Protein AF-A0AAN0IJG0-F1 (afdb_monomer_lite)

InterPro domains:
  IPR000594 THIF-type NAD/FAD binding fold [PF00899] (1-130)
  IPR001763 Rhodanese-like domain [PF00581] (171-223)
  IPR001763 Rhodanese-like domain [PS50206] (179-210)
  IPR035985 Ubiquitin-activating enzyme-like [SSF69572] (1-214)
  IPR036873 Rhodanese-like domain superfamily [G3DSA:3.40.250.10] (166-237)
  IPR045886 ThiF/MoeB/HesA family [PTHR10953] (3-213)

Foldseek 3Di:
DPLVDQAAEAPAQDDLVLVQVLLVCLLSLHKYWYKYFFAQKIKTAIDSPPQFATPCQQVVAADAPVPRDGCVRRPYDVVRSVVRVVLSVVLVVCRVVVDDDHRGQWMWMAGRVVRDIDIDRHDGYDLPRCRNHPDHVDNDDDPSCVRRVHDSCNVPDPPPDDDPVRDDDPVRVVVCVVVVAAAAEEEQDDVVVVVVDDDPRYDYDHPVNVVVDPPVVVVQPDQPDDPPDPHRYYYHYDDD

Structure (mmCIF, N/CA/C/O backbone):
data_AF-A0AAN0IJG0-F1
#
_entry.id   AF-A0AAN0IJG0-F1
#
loop_
_atom_site.group_PDB
_atom_site.id
_atom_site.type_symbol
_atom_site.label_atom_id
_atom_site.label_alt_id
_atom_site.label_comp_id
_atom_site.label_asym_id
_atom_site.label_entity_id
_atom_site.label_seq_id
_atom_site.pdbx_PDB_ins_code
_atom_site.Cartn_x
_atom_site.Cartn_y
_atom_site.Cartn_z
_atom_site.occupancy
_atom_site.B_iso_or_equiv
_atom_site.auth_seq_id
_atom_site.auth_comp_id
_atom_site.auth_asym_id
_atom_site.auth_atom_id
_atom_site.pdbx_PDB_model_num
ATOM 1 N N . ILE A 1 1 ? -13.944 5.036 -8.243 1.00 89.31 1 ILE A N 1
ATOM 2 C CA . ILE A 1 1 ? -13.186 3.774 -8.104 1.00 89.31 1 ILE A CA 1
ATOM 3 C C . ILE A 1 1 ? -13.362 3.217 -6.694 1.00 89.31 1 ILE A C 1
ATOM 5 O O . ILE A 1 1 ? -14.143 2.301 -6.539 1.00 89.31 1 ILE A O 1
ATOM 9 N N . ILE A 1 2 ? -12.757 3.809 -5.655 1.00 94.06 2 ILE A N 1
ATOM 10 C CA . ILE A 1 2 ? -12.762 3.255 -4.279 1.00 94.06 2 ILE A CA 1
ATOM 11 C C . ILE A 1 2 ? -14.166 2.965 -3.714 1.00 94.06 2 ILE A C 1
ATOM 13 O O . ILE A 1 2 ? -14.353 1.971 -3.023 1.00 94.06 2 ILE A O 1
ATOM 17 N N . LYS A 1 3 ? -15.161 3.807 -4.026 1.00 94.75 3 LYS A N 1
ATOM 18 C CA . LYS A 1 3 ? -16.540 3.689 -3.512 1.00 94.75 3 LYS A CA 1
ATOM 19 C C . LYS A 1 3 ? -17.192 2.315 -3.751 1.00 94.75 3 LYS A C 1
ATOM 21 O O . LYS A 1 3 ? -18.035 1.915 -2.954 1.00 94.75 3 LYS A O 1
ATOM 26 N N . ASP A 1 4 ? -16.790 1.625 -4.818 1.00 96.31 4 ASP A N 1
ATOM 27 C CA . ASP A 1 4 ? -17.406 0.384 -5.294 1.00 96.31 4 ASP A CA 1
ATOM 28 C C . ASP A 1 4 ? -16.788 -0.873 -4.644 1.00 96.31 4 ASP A C 1
ATOM 30 O O . ASP A 1 4 ? -17.196 -1.987 -4.953 1.00 96.31 4 ASP A O 1
ATOM 34 N N . TYR A 1 5 ? -15.816 -0.702 -3.737 1.00 97.44 5 TYR A N 1
ATOM 35 C CA . TYR A 1 5 ? -15.114 -1.788 -3.047 1.00 97.44 5 TYR A CA 1
ATOM 36 C C . TYR A 1 5 ? -15.351 -1.746 -1.532 1.00 97.44 5 TYR A C 1
ATOM 38 O O . TYR A 1 5 ? -15.560 -0.678 -0.948 1.00 97.44 5 TYR A O 1
ATOM 46 N N . ASP A 1 6 ? -15.295 -2.907 -0.881 1.00 96.56 6 ASP A N 1
ATOM 47 C CA . ASP A 1 6 ? -15.538 -3.041 0.563 1.00 96.56 6 ASP A CA 1
ATOM 48 C C . ASP A 1 6 ? -14.281 -2.843 1.408 1.00 96.56 6 ASP A C 1
ATOM 50 O O . ASP A 1 6 ? -14.332 -2.173 2.437 1.00 96.56 6 ASP A O 1
ATOM 54 N N . VAL A 1 7 ? -13.147 -3.383 0.955 1.00 97.56 7 VAL A N 1
ATOM 55 C CA . VAL A 1 7 ? -11.845 -3.282 1.624 1.00 97.56 7 VAL A CA 1
ATOM 56 C C . VAL A 1 7 ? -10.810 -2.805 0.620 1.00 97.56 7 VAL A C 1
ATOM 58 O O . VAL A 1 7 ? -10.754 -3.304 -0.504 1.00 97.56 7 VAL A O 1
ATOM 61 N N . ILE A 1 8 ? -9.988 -1.839 1.024 1.00 98.31 8 ILE A N 1
ATOM 62 C CA . ILE A 1 8 ? -8.955 -1.249 0.172 1.00 98.31 8 ILE A CA 1
ATOM 63 C C . ILE A 1 8 ? -7.589 -1.737 0.636 1.00 98.31 8 ILE A C 1
ATOM 65 O O . ILE A 1 8 ? -7.298 -1.717 1.831 1.00 98.31 8 ILE A O 1
ATOM 69 N N . LEU A 1 9 ? -6.750 -2.173 -0.302 1.00 98.06 9 LEU A N 1
ATOM 70 C CA . LEU A 1 9 ? -5.370 -2.570 -0.032 1.00 98.06 9 LEU A CA 1
ATOM 71 C C . LEU A 1 9 ? -4.434 -1.505 -0.605 1.00 98.06 9 LEU A C 1
ATOM 73 O O . LEU A 1 9 ? -4.434 -1.258 -1.809 1.00 98.06 9 LEU A O 1
ATOM 77 N N . ASP A 1 10 ? -3.629 -0.888 0.257 1.00 97.38 10 ASP A N 1
ATOM 78 C CA . ASP A 1 10 ? -2.511 -0.044 -0.164 1.00 97.38 10 ASP A CA 1
ATOM 79 C C . ASP A 1 10 ? -1.264 -0.915 -0.323 1.00 97.38 10 ASP A C 1
ATOM 81 O O . ASP A 1 10 ? -0.642 -1.316 0.662 1.00 97.38 10 ASP A O 1
ATOM 85 N N . ALA A 1 11 ? -0.934 -1.216 -1.575 1.00 94.31 11 ALA A N 1
ATOM 86 C CA . ALA A 1 11 ? 0.314 -1.855 -1.988 1.00 94.31 11 ALA A CA 1
ATOM 87 C C . ALA A 1 11 ? 1.198 -0.881 -2.792 1.00 94.31 11 ALA A C 1
ATOM 89 O O . ALA A 1 11 ? 1.999 -1.304 -3.624 1.00 94.31 11 ALA A O 1
ATOM 90 N N . SER A 1 12 ? 1.011 0.429 -2.593 1.00 91.44 12 SER A N 1
ATOM 91 C CA . SER A 1 12 ? 1.798 1.458 -3.268 1.00 91.44 12 SER A CA 1
ATOM 92 C C . SER A 1 12 ? 3.150 1.669 -2.585 1.00 91.44 12 SER A C 1
ATOM 94 O O . SER A 1 12 ? 3.320 1.455 -1.381 1.00 91.44 12 SER A O 1
ATOM 96 N N . ASP A 1 13 ? 4.127 2.128 -3.358 1.00 84.56 13 ASP A N 1
ATOM 97 C CA . ASP A 1 13 ? 5.496 2.376 -2.909 1.00 84.56 13 ASP A CA 1
ATOM 98 C C . ASP A 1 13 ? 5.808 3.870 -2.704 1.00 84.56 13 ASP A C 1
ATOM 100 O O . ASP A 1 13 ? 6.953 4.232 -2.427 1.00 84.56 13 ASP A O 1
ATOM 104 N N . ASN A 1 14 ? 4.801 4.743 -2.820 1.00 84.38 14 ASN A N 1
ATOM 105 C CA . ASN A 1 14 ? 4.967 6.190 -2.735 1.00 84.38 14 ASN A CA 1
ATOM 106 C C . ASN A 1 14 ? 4.024 6.834 -1.709 1.00 84.38 14 ASN A C 1
ATOM 108 O O . ASN A 1 14 ? 2.893 6.408 -1.469 1.00 84.38 14 ASN A O 1
ATOM 112 N N . VAL A 1 15 ? 4.519 7.905 -1.093 1.00 87.88 15 VAL A N 1
ATOM 113 C CA . VAL A 1 15 ? 3.861 8.569 0.038 1.00 87.88 15 VAL A CA 1
ATOM 114 C C . VAL A 1 15 ? 2.590 9.302 -0.394 1.00 87.88 15 VAL A C 1
ATOM 116 O O . VAL A 1 15 ? 1.589 9.231 0.318 1.00 87.88 15 VAL A O 1
ATOM 119 N N . ALA A 1 16 ? 2.597 9.957 -1.559 1.00 90.94 16 ALA A N 1
ATOM 120 C CA . ALA A 1 16 ? 1.441 10.693 -2.072 1.00 90.94 16 ALA A CA 1
ATOM 121 C C . ALA A 1 16 ? 0.215 9.780 -2.245 1.00 90.94 16 ALA A C 1
ATOM 123 O O . ALA A 1 16 ? -0.868 10.094 -1.745 1.00 90.94 16 ALA A O 1
ATOM 124 N N . THR A 1 17 ? 0.401 8.604 -2.855 1.00 92.44 17 THR A N 1
ATOM 125 C CA . THR A 1 17 ? -0.665 7.603 -3.021 1.00 92.44 17 THR A CA 1
ATOM 126 C C . THR A 1 17 ? -1.170 7.102 -1.672 1.00 92.44 17 THR A C 1
ATOM 128 O O . THR A 1 17 ? -2.378 6.976 -1.484 1.00 92.44 17 THR A O 1
ATOM 131 N N . ARG A 1 18 ? -0.283 6.895 -0.691 1.00 94.44 18 ARG A N 1
ATOM 132 C CA . ARG A 1 18 ? -0.692 6.478 0.656 1.00 94.44 18 ARG A CA 1
ATOM 133 C C . ARG A 1 18 ? -1.580 7.510 1.356 1.00 94.44 18 ARG A C 1
ATOM 135 O O . ARG A 1 18 ? -2.588 7.129 1.951 1.00 94.44 18 ARG A O 1
ATOM 142 N N . TYR A 1 19 ? -1.253 8.802 1.269 1.00 95.12 19 TYR A N 1
ATOM 143 C CA . TYR A 1 19 ? -2.114 9.863 1.812 1.00 95.12 19 TYR A CA 1
ATOM 144 C C . TYR A 1 19 ? -3.450 9.955 1.066 1.00 95.12 19 TYR A C 1
ATOM 146 O O . TYR A 1 19 ? -4.494 10.039 1.712 1.00 95.12 19 TYR A O 1
ATOM 154 N N . LEU A 1 20 ? -3.436 9.861 -0.267 1.00 95.62 20 LEU A N 1
ATOM 155 C CA . LEU A 1 20 ? -4.647 9.833 -1.091 1.00 95.62 20 LEU A CA 1
ATOM 156 C C . LEU A 1 20 ? -5.570 8.665 -0.715 1.00 95.62 20 LEU A C 1
ATOM 158 O O . LEU A 1 20 ? -6.774 8.859 -0.526 1.00 95.62 20 LEU A O 1
ATOM 162 N N . LEU A 1 21 ? -5.017 7.455 -0.595 1.00 97.06 21 LEU A N 1
ATOM 163 C CA . LEU A 1 21 ? -5.764 6.255 -0.220 1.00 97.06 21 LEU A CA 1
ATOM 164 C C . LEU A 1 21 ? -6.315 6.370 1.197 1.00 97.06 21 LEU A C 1
ATOM 166 O O . LEU A 1 21 ? -7.494 6.084 1.400 1.00 97.06 21 LEU A O 1
ATOM 170 N N . ASN A 1 22 ? -5.504 6.831 2.154 1.00 97.44 22 ASN A N 1
ATOM 171 C CA . ASN A 1 22 ? -5.963 7.087 3.515 1.00 97.44 22 ASN A CA 1
ATOM 172 C C . ASN A 1 22 ? -7.170 8.021 3.525 1.00 97.44 22 ASN A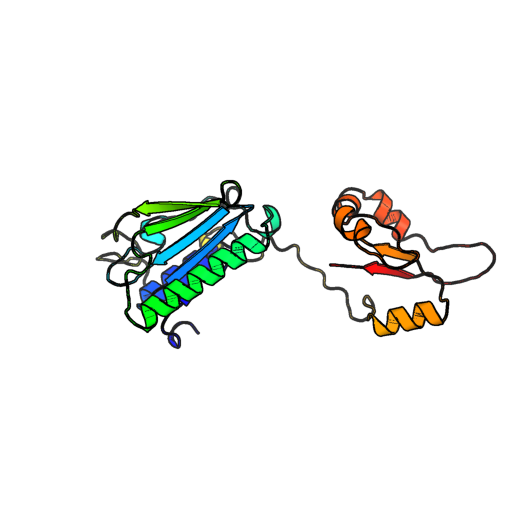 C 1
ATOM 174 O O . ASN A 1 22 ? -8.204 7.693 4.105 1.00 97.44 22 ASN A O 1
ATOM 178 N N . ASP A 1 23 ? -7.038 9.174 2.879 1.00 97.31 23 ASP A N 1
ATOM 179 C CA . ASP A 1 23 ? -8.052 10.210 2.955 1.00 97.31 23 ASP A CA 1
ATOM 180 C C . ASP A 1 23 ? -9.340 9.779 2.259 1.00 97.31 23 ASP A C 1
ATOM 182 O O . ASP A 1 23 ? -10.429 9.909 2.818 1.00 97.31 23 ASP A O 1
ATOM 186 N N . SER A 1 24 ? -9.211 9.141 1.096 1.00 97.50 24 SER A N 1
ATOM 187 C CA . SER A 1 24 ? -10.339 8.536 0.390 1.00 97.50 24 SER A CA 1
ATOM 188 C C . SER A 1 24 ? -11.059 7.497 1.250 1.00 97.50 24 SER A C 1
ATOM 190 O O . SER A 1 24 ? -12.289 7.479 1.298 1.00 97.50 24 SER A O 1
ATOM 192 N N . CYS A 1 25 ? -10.311 6.638 1.948 1.00 97.94 25 CYS A N 1
ATOM 193 C CA . CYS A 1 25 ? -10.878 5.603 2.808 1.00 97.94 25 CYS A CA 1
ATOM 194 C C . CYS A 1 25 ? -11.597 6.196 4.020 1.00 97.94 25 CYS A C 1
ATOM 196 O O . CYS A 1 25 ? -12.689 5.737 4.349 1.00 97.94 25 CYS A O 1
ATOM 198 N N . VAL A 1 26 ? -11.049 7.239 4.650 1.00 97.62 26 VAL A N 1
ATOM 199 C CA . VAL A 1 26 ? -11.719 7.935 5.760 1.00 97.62 26 VAL A CA 1
ATOM 200 C C . VAL A 1 26 ? -13.027 8.572 5.289 1.00 97.62 26 VAL A C 1
ATOM 202 O O . VAL A 1 26 ? -14.075 8.303 5.877 1.00 97.62 26 VAL A O 1
ATOM 205 N N . LEU A 1 27 ? -12.996 9.341 4.196 1.00 97.12 27 LEU A N 1
ATOM 206 C CA . LEU A 1 27 ? -14.177 10.028 3.657 1.00 97.12 27 LEU A CA 1
ATOM 207 C C . LEU A 1 27 ? -15.280 9.046 3.229 1.00 97.12 27 LEU A C 1
ATOM 209 O O . LEU A 1 27 ? -16.464 9.299 3.451 1.00 97.12 27 LEU A O 1
ATOM 213 N N . LEU A 1 28 ? -14.901 7.899 2.659 1.00 97.12 28 LEU A N 1
ATOM 214 C CA . LEU A 1 28 ? -15.828 6.851 2.219 1.00 97.12 28 LEU A CA 1
ATOM 215 C C . LEU A 1 28 ? -16.145 5.811 3.305 1.00 97.12 28 LEU A C 1
ATOM 217 O O . LEU A 1 28 ? -16.908 4.880 3.043 1.00 97.12 28 LEU A O 1
ATOM 221 N N . LYS A 1 29 ? -15.577 5.957 4.509 1.00 96.62 29 LYS A N 1
ATOM 222 C CA . LYS A 1 29 ? -15.718 5.023 5.640 1.00 96.62 29 LYS A CA 1
ATOM 223 C C . LYS A 1 29 ? -15.355 3.577 5.274 1.00 96.62 29 LYS A C 1
ATOM 225 O O . LYS A 1 29 ? -16.055 2.638 5.645 1.00 96.62 29 LYS A O 1
ATOM 230 N N . LYS A 1 30 ? -14.261 3.405 4.530 1.00 97.62 30 LYS A N 1
ATOM 231 C CA . LYS A 1 30 ? -13.737 2.104 4.098 1.00 97.62 30 LYS A CA 1
ATOM 232 C C . LYS A 1 30 ? -12.509 1.702 4.926 1.00 97.62 30 LYS A C 1
ATOM 234 O O . LYS A 1 30 ? -11.659 2.559 5.178 1.00 97.62 30 LYS A O 1
ATOM 239 N N . PRO A 1 31 ? -12.381 0.431 5.338 1.00 97.69 31 PRO A N 1
ATOM 240 C CA . PRO A 1 31 ? -11.152 -0.076 5.932 1.00 97.69 31 PRO A CA 1
ATOM 241 C C . PRO A 1 31 ? -10.010 -0.061 4.912 1.00 97.69 31 PRO A C 1
ATOM 243 O O . PRO A 1 31 ? -10.205 -0.370 3.732 1.00 97.69 31 PRO A O 1
ATOM 246 N N . LEU A 1 32 ? -8.811 0.264 5.392 1.00 98.31 32 LEU A N 1
ATOM 247 C CA . LEU A 1 32 ? -7.597 0.325 4.584 1.00 98.31 32 LEU A CA 1
ATOM 248 C C . LEU A 1 32 ? -6.533 -0.608 5.163 1.00 98.31 32 LEU A C 1
ATOM 250 O O . LEU A 1 32 ? -6.037 -0.383 6.264 1.00 98.31 32 LEU A O 1
ATOM 254 N N . VAL A 1 33 ? -6.143 -1.627 4.406 1.00 98.31 33 VAL A N 1
ATOM 255 C CA . VAL A 1 33 ? -5.035 -2.528 4.739 1.00 98.31 33 VAL A CA 1
ATOM 256 C C . VAL A 1 33 ? -3.776 -2.017 4.043 1.00 98.31 33 VAL A C 1
ATOM 258 O O . VAL A 1 33 ? -3.621 -2.184 2.834 1.00 98.31 33 VAL A O 1
ATOM 261 N N . SER A 1 34 ? -2.872 -1.383 4.787 1.00 97.88 34 SER A N 1
ATOM 262 C CA . SER A 1 34 ? -1.661 -0.778 4.223 1.00 97.88 34 SER A CA 1
ATOM 263 C C . SER A 1 34 ? -0.437 -1.635 4.508 1.00 97.88 34 SER A C 1
ATOM 265 O O . SER A 1 34 ? -0.149 -1.972 5.660 1.00 97.88 34 SER A O 1
ATOM 267 N N . GLY A 1 35 ? 0.256 -2.000 3.432 1.00 96.81 35 GLY A N 1
ATOM 268 C CA . GLY A 1 35 ? 1.513 -2.727 3.447 1.00 96.81 35 GLY A CA 1
ATOM 269 C C . GLY A 1 35 ? 2.636 -1.865 2.885 1.00 96.81 35 GLY A C 1
ATOM 270 O O . GLY A 1 35 ? 2.428 -1.013 2.023 1.00 96.81 35 GLY A O 1
ATOM 271 N N . SER A 1 36 ? 3.852 -2.080 3.372 1.00 94.06 36 SER A N 1
ATOM 272 C CA . SER A 1 36 ? 5.047 -1.494 2.770 1.00 94.06 36 SER A CA 1
ATOM 273 C C . SER A 1 36 ? 6.241 -2.423 2.910 1.00 94.06 36 SER A C 1
ATOM 275 O O . SER A 1 36 ? 6.276 -3.264 3.807 1.00 94.06 36 SER A O 1
ATOM 277 N N . ALA A 1 37 ? 7.210 -2.287 2.013 1.00 93.12 37 ALA A N 1
ATOM 278 C CA . ALA A 1 37 ? 8.446 -3.051 2.043 1.00 93.12 37 ALA A CA 1
ATOM 279 C C . ALA A 1 37 ? 9.607 -2.167 1.588 1.00 93.12 37 ALA A C 1
ATOM 281 O O . ALA A 1 37 ? 9.440 -1.324 0.710 1.00 93.12 37 ALA A O 1
ATOM 282 N N . LEU A 1 38 ? 10.777 -2.354 2.190 1.00 89.38 38 LEU A N 1
ATOM 283 C CA . LEU A 1 38 ? 12.012 -1.682 1.804 1.00 89.38 38 LEU A CA 1
ATOM 284 C C . LEU A 1 38 ? 13.192 -2.575 2.189 1.00 89.38 38 LEU A C 1
ATOM 286 O O . LEU A 1 38 ? 13.310 -2.991 3.340 1.00 89.38 38 LEU A O 1
ATOM 290 N N . ARG A 1 39 ? 14.094 -2.858 1.244 1.00 89.56 39 ARG A N 1
ATOM 291 C CA . ARG A 1 39 ? 15.238 -3.764 1.441 1.00 89.56 39 ARG A CA 1
ATOM 292 C C . ARG A 1 39 ? 14.794 -5.155 1.917 1.00 89.56 39 ARG A C 1
ATOM 294 O O . ARG A 1 39 ? 14.232 -5.911 1.127 1.00 89.56 39 ARG A O 1
ATOM 301 N N . PHE A 1 40 ? 15.059 -5.476 3.181 1.00 93.56 40 PHE A N 1
ATOM 302 C CA . PHE A 1 40 ? 14.704 -6.731 3.848 1.00 93.56 40 PHE A CA 1
ATOM 303 C C . PHE A 1 40 ? 13.568 -6.548 4.862 1.00 93.56 40 PHE 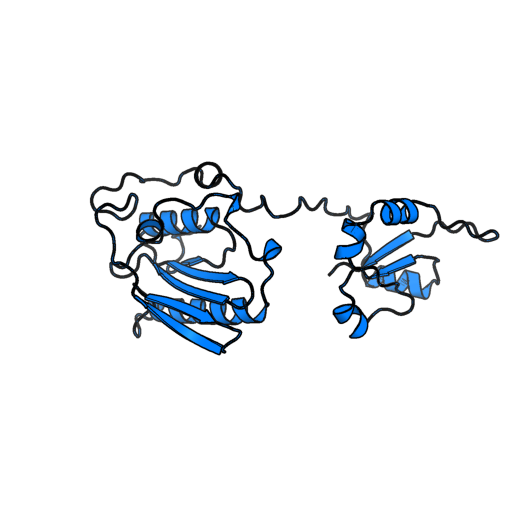A C 1
ATOM 305 O O . PHE A 1 40 ? 13.181 -7.501 5.529 1.00 93.56 40 PHE A O 1
ATOM 312 N N . GLU A 1 41 ? 13.039 -5.334 4.997 1.00 94.50 41 GLU A N 1
ATOM 313 C CA . GLU A 1 41 ? 12.032 -4.991 5.992 1.00 94.50 41 GLU A CA 1
ATOM 314 C C . GLU A 1 41 ? 10.655 -4.868 5.348 1.00 94.50 41 GLU A C 1
ATOM 316 O O . GLU A 1 41 ? 10.507 -4.380 4.225 1.00 94.50 41 GLU A O 1
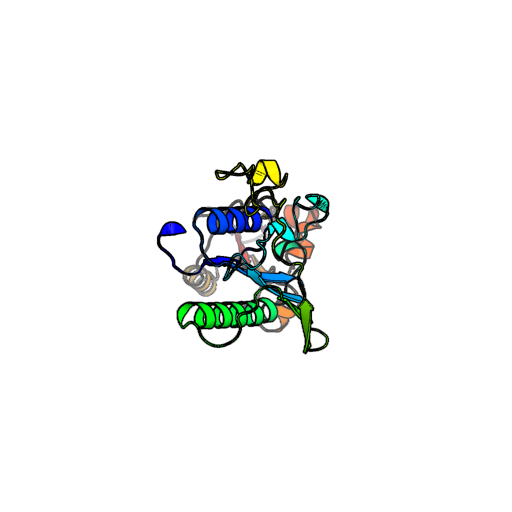ATOM 321 N N . GLY A 1 42 ? 9.633 -5.286 6.085 1.00 95.81 42 GLY A N 1
ATOM 322 C CA . GLY A 1 42 ? 8.240 -5.149 5.694 1.00 95.81 42 GLY A CA 1
ATOM 323 C C . GLY A 1 42 ? 7.387 -4.626 6.841 1.00 95.81 42 GLY A C 1
ATOM 324 O O . GLY A 1 42 ? 7.708 -4.823 8.013 1.00 95.81 42 GLY A O 1
ATOM 325 N N . GLN A 1 43 ? 6.292 -3.950 6.512 1.00 96.56 43 GLN A N 1
ATOM 326 C CA . GLN A 1 43 ? 5.357 -3.407 7.489 1.00 96.56 43 GLN A CA 1
ATOM 327 C C . GLN A 1 43 ? 3.917 -3.640 7.048 1.00 96.56 43 GLN A C 1
ATOM 329 O O . GLN A 1 43 ? 3.620 -3.584 5.855 1.00 96.56 43 GLN A O 1
ATOM 334 N N . LEU A 1 44 ? 3.024 -3.863 8.011 1.00 97.94 44 LEU A N 1
ATOM 335 C CA . LEU A 1 44 ? 1.598 -4.062 7.766 1.00 97.94 44 LEU A CA 1
ATOM 336 C C . LEU A 1 44 ? 0.754 -3.500 8.908 1.00 97.94 44 LEU A C 1
ATOM 338 O O . LEU A 1 44 ? 1.067 -3.696 10.085 1.00 97.94 44 LEU A O 1
ATOM 342 N N . THR A 1 45 ? -0.358 -2.856 8.564 1.00 97.38 45 THR A N 1
ATOM 343 C CA . THR A 1 45 ? -1.373 -2.428 9.529 1.00 97.38 45 THR A CA 1
ATOM 344 C C . THR A 1 45 ? -2.735 -2.217 8.863 1.00 97.38 45 THR A C 1
ATOM 346 O O . THR A 1 45 ? -2.830 -2.048 7.644 1.00 97.38 45 THR A O 1
ATOM 349 N N . VAL A 1 46 ? -3.799 -2.232 9.669 1.00 97.88 46 VAL A N 1
ATOM 350 C CA . VAL A 1 46 ? -5.170 -1.931 9.244 1.00 97.88 46 VAL A CA 1
ATOM 351 C C . VAL A 1 46 ? -5.594 -0.585 9.827 1.00 97.88 46 VAL A C 1
ATOM 353 O O . VAL A 1 46 ? -5.662 -0.403 11.044 1.00 97.88 46 VAL A O 1
ATOM 356 N N . TYR A 1 47 ? -5.923 0.348 8.942 1.00 97.81 47 TYR A N 1
ATOM 357 C CA . TYR A 1 47 ? -6.408 1.685 9.257 1.00 97.81 47 TYR A CA 1
ATOM 358 C C . TYR A 1 47 ? -7.916 1.813 9.050 1.00 97.81 47 TYR A C 1
ATOM 360 O O . TYR A 1 47 ? -8.523 1.081 8.265 1.00 97.81 47 TYR A O 1
ATOM 368 N N . ASN A 1 48 ? -8.503 2.810 9.719 1.00 96.62 48 ASN A N 1
ATOM 369 C CA . ASN A 1 48 ? -9.894 3.235 9.527 1.00 96.62 48 ASN A CA 1
ATOM 370 C C . ASN A 1 48 ? -10.918 2.086 9.638 1.00 96.62 48 ASN A C 1
ATOM 372 O O . ASN A 1 48 ? -11.866 1.988 8.861 1.00 96.62 48 ASN A O 1
ATOM 376 N N . TYR A 1 49 ? -10.718 1.191 10.606 1.00 96.00 49 TYR A N 1
ATOM 377 C CA . TYR A 1 49 ? -11.605 0.057 10.846 1.00 96.00 49 TYR A CA 1
ATOM 378 C C . TYR A 1 49 ? -11.965 -0.040 12.329 1.00 96.00 49 TYR A C 1
ATOM 380 O O . TYR A 1 49 ? -11.092 0.102 13.184 1.00 96.00 49 TYR A O 1
ATOM 388 N N . LYS A 1 50 ? -13.258 -0.234 12.635 1.00 92.69 50 LYS A N 1
ATOM 389 C CA . LYS A 1 50 ? -13.815 -0.368 14.001 1.00 92.69 50 LYS A CA 1
ATOM 390 C C . LYS A 1 50 ? -13.282 0.666 15.019 1.00 92.69 50 LYS A C 1
ATOM 392 O O . LYS A 1 50 ? -12.961 0.325 16.150 1.00 92.69 50 LYS A O 1
ATOM 397 N N . GLY A 1 51 ? -13.181 1.937 14.618 1.00 90.06 51 GLY A N 1
ATOM 398 C CA . GLY A 1 51 ? -12.704 3.027 15.488 1.00 90.06 51 GLY A CA 1
ATOM 399 C C . GLY A 1 51 ? -11.178 3.139 15.621 1.00 90.06 51 GLY A C 1
ATOM 400 O O . GLY A 1 51 ? -10.692 3.966 16.390 1.00 90.06 51 GLY A O 1
ATOM 401 N N . GLY A 1 52 ? -10.416 2.339 14.869 1.00 94.25 52 GLY A N 1
ATOM 402 C CA . GLY A 1 52 ? -8.961 2.438 14.791 1.00 94.25 52 GLY A CA 1
ATOM 403 C C . GLY A 1 52 ? -8.461 3.745 14.153 1.00 94.25 52 GLY A C 1
ATOM 404 O O . GLY A 1 52 ? -9.225 4.461 13.496 1.00 94.25 52 GLY A O 1
ATOM 405 N N . PRO A 1 53 ? -7.166 4.066 14.322 1.00 97.06 53 PRO A N 1
ATOM 406 C CA . PRO A 1 53 ? -6.565 5.268 13.753 1.00 97.06 53 PRO A CA 1
ATOM 407 C C . PRO A 1 53 ? -6.590 5.246 12.217 1.00 97.06 53 PRO A C 1
ATOM 409 O O . PRO A 1 53 ? -6.576 4.186 11.586 1.00 97.06 53 PRO A O 1
ATOM 412 N N . CYS A 1 54 ? -6.574 6.430 11.607 1.00 97.25 54 CYS A N 1
ATOM 413 C CA . CYS A 1 54 ? -6.191 6.575 10.203 1.00 97.25 54 CYS A CA 1
ATOM 414 C C . CYS A 1 54 ? -4.671 6.799 10.095 1.00 97.25 54 CYS A C 1
ATOM 416 O O . CYS A 1 54 ? -4.001 7.055 11.101 1.00 97.25 54 CYS A O 1
ATOM 418 N N . TYR A 1 55 ? -4.118 6.763 8.884 1.00 96.06 55 TYR A N 1
ATOM 419 C CA . TYR A 1 55 ? -2.696 7.022 8.642 1.00 96.06 55 TYR A CA 1
ATOM 420 C C . TYR A 1 55 ? -2.260 8.393 9.188 1.00 96.06 55 TYR A C 1
ATOM 422 O O . TYR A 1 55 ? -1.243 8.492 9.876 1.00 96.06 55 TYR A O 1
ATOM 430 N N . ARG A 1 56 ? -3.081 9.439 8.993 1.00 95.94 56 ARG A N 1
ATOM 431 C CA . ARG A 1 56 ? -2.814 10.800 9.502 1.00 95.94 56 ARG A CA 1
ATOM 432 C C . ARG A 1 56 ? -2.819 10.919 11.025 1.00 95.94 56 ARG A C 1
ATOM 434 O O . ARG A 1 56 ? -2.225 11.855 11.550 1.00 95.94 56 ARG A O 1
ATOM 441 N N . CYS A 1 57 ? -3.448 9.996 11.760 1.00 95.75 57 CYS A N 1
ATOM 442 C CA . CYS A 1 57 ? -3.336 9.987 13.224 1.00 95.75 57 CYS A CA 1
ATOM 443 C C . CYS A 1 57 ? -1.897 9.714 13.684 1.00 95.75 57 CYS A C 1
ATOM 445 O O . CYS A 1 57 ? -1.503 10.152 14.763 1.00 95.75 57 CYS A O 1
ATOM 447 N N . LEU A 1 58 ? -1.125 8.981 12.878 1.00 93.25 58 LEU A N 1
ATOM 448 C CA . LEU A 1 58 ? 0.259 8.608 13.167 1.00 93.25 58 LEU A CA 1
ATOM 449 C C . LEU A 1 58 ? 1.246 9.527 12.454 1.00 93.25 58 LEU A C 1
ATOM 451 O O . LEU A 1 58 ? 2.246 9.928 13.044 1.00 93.25 58 LEU A O 1
ATOM 455 N N . PHE A 1 59 ? 0.929 9.888 11.211 1.00 92.31 59 PHE A N 1
ATOM 456 C CA . PHE A 1 59 ? 1.746 10.732 10.349 1.00 92.31 59 PHE A CA 1
ATOM 457 C C . PHE A 1 59 ? 0.899 11.911 9.844 1.00 92.31 59 PHE A C 1
ATOM 459 O O . PHE A 1 59 ? 0.357 11.852 8.742 1.00 92.31 59 PHE A O 1
ATOM 466 N N . PRO A 1 60 ? 0.709 12.973 10.652 1.00 91.38 60 PRO A N 1
ATOM 467 C CA . PRO A 1 60 ? -0.155 14.094 10.271 1.00 91.38 60 PRO A CA 1
ATOM 468 C C . PRO A 1 60 ? 0.364 14.857 9.048 1.00 91.38 60 PRO A C 1
ATOM 470 O O . PRO A 1 60 ? -0.422 15.281 8.196 1.00 91.38 60 PRO A O 1
ATOM 473 N N . CYS A 1 61 ? 1.690 14.995 8.967 1.00 87.06 61 CYS A N 1
ATOM 474 C CA . CYS A 1 61 ? 2.396 15.686 7.899 1.00 87.06 61 CYS A CA 1
ATOM 475 C C . CYS A 1 61 ? 3.350 14.722 7.181 1.00 87.06 61 CYS A C 1
ATOM 477 O O . CYS A 1 61 ? 3.988 13.890 7.840 1.00 87.06 61 CYS A O 1
ATOM 479 N N . PRO A 1 62 ? 3.479 14.828 5.848 1.00 84.88 62 PRO A N 1
ATOM 480 C CA . PRO A 1 62 ? 4.417 14.024 5.090 1.00 84.88 62 PRO A CA 1
ATOM 481 C C . PRO A 1 62 ? 5.854 14.357 5.514 1.00 84.88 62 PRO A C 1
ATOM 483 O O . PRO A 1 62 ? 6.150 15.508 5.849 1.00 84.88 62 PRO A O 1
ATOM 486 N N . PRO A 1 63 ? 6.757 13.365 5.513 1.00 78.75 63 PRO A N 1
ATOM 487 C CA . PRO A 1 63 ? 8.180 13.630 5.672 1.00 78.75 63 PRO A CA 1
ATOM 488 C C . PRO A 1 63 ? 8.701 14.489 4.504 1.00 78.75 63 PRO A C 1
ATOM 490 O O . PRO A 1 63 ? 8.119 14.459 3.417 1.00 78.75 63 PRO A O 1
ATOM 493 N N . PRO A 1 64 ? 9.814 15.222 4.687 1.00 78.31 64 PRO A N 1
ATOM 494 C CA . PRO A 1 64 ? 10.443 15.961 3.599 1.00 78.31 64 PRO A CA 1
ATOM 495 C C . PRO A 1 64 ? 10.763 15.045 2.398 1.00 78.31 64 PRO A C 1
ATOM 497 O O . PRO A 1 64 ? 11.269 13.941 2.621 1.00 78.31 64 PRO A O 1
ATOM 500 N N . PRO A 1 65 ? 10.554 15.486 1.139 1.00 72.31 65 PRO A N 1
ATOM 501 C CA . PRO A 1 65 ? 10.700 14.632 -0.049 1.00 72.31 65 PRO A CA 1
ATOM 502 C C . PRO A 1 65 ? 12.061 13.933 -0.164 1.00 72.31 65 PRO A C 1
ATOM 504 O O . PRO A 1 65 ? 12.144 12.772 -0.553 1.00 72.31 65 PRO A O 1
ATOM 507 N N . HIS A 1 66 ? 13.132 14.624 0.237 1.00 68.81 66 HIS A N 1
ATOM 508 C CA . HIS A 1 66 ? 14.507 14.122 0.192 1.00 68.81 66 HIS A CA 1
ATOM 509 C C . HIS A 1 66 ? 14.809 13.021 1.225 1.00 68.81 66 HIS A C 1
ATOM 511 O O . HIS A 1 66 ? 15.834 12.354 1.117 1.00 68.81 66 HIS A O 1
ATOM 517 N N . CYS A 1 67 ? 13.952 12.833 2.232 1.00 65.88 67 CYS A N 1
ATOM 518 C CA . CYS A 1 67 ? 14.095 11.781 3.243 1.00 65.88 67 CYS A CA 1
ATOM 519 C C . CYS A 1 67 ? 13.307 10.510 2.901 1.00 65.88 67 CYS A C 1
ATOM 521 O O . CYS A 1 67 ? 13.437 9.508 3.602 1.00 65.88 67 CYS A O 1
ATOM 523 N N . VAL A 1 68 ? 12.458 10.548 1.873 1.00 67.06 68 VAL A N 1
ATOM 524 C CA . VAL A 1 68 ? 11.668 9.393 1.446 1.00 67.06 68 VAL A CA 1
ATOM 525 C C . VAL A 1 68 ? 12.511 8.580 0.479 1.00 67.06 68 VAL A C 1
ATOM 527 O O . VAL A 1 68 ? 13.030 9.143 -0.476 1.00 67.06 68 VAL A O 1
ATOM 530 N N . THR A 1 69 ? 12.601 7.267 0.668 1.00 60.19 69 THR A N 1
ATOM 531 C CA . THR A 1 69 ? 13.209 6.325 -0.288 1.00 60.19 69 THR A CA 1
ATOM 532 C C . THR A 1 69 ? 12.117 5.372 -0.761 1.00 60.19 69 THR A C 1
ATOM 534 O O . THR A 1 69 ? 11.367 4.869 0.072 1.00 60.19 69 THR A O 1
ATOM 537 N N . ASN A 1 70 ? 11.992 5.135 -2.069 1.00 63.28 70 ASN A N 1
ATOM 538 C CA . ASN A 1 70 ? 11.044 4.143 -2.593 1.00 63.28 70 ASN A CA 1
ATOM 539 C C . ASN A 1 70 ? 11.761 2.820 -2.915 1.00 63.28 70 ASN A C 1
ATOM 541 O O . ASN A 1 70 ? 12.991 2.732 -2.844 1.00 63.28 70 ASN A O 1
ATOM 545 N N . CYS A 1 71 ? 10.994 1.784 -3.263 1.00 57.19 71 CYS A N 1
ATOM 546 C CA . CYS A 1 71 ? 11.546 0.463 -3.572 1.00 57.19 71 CYS A CA 1
ATOM 547 C C . CYS A 1 71 ? 12.532 0.503 -4.750 1.00 57.19 71 CYS A C 1
ATOM 549 O O . CYS A 1 71 ? 13.533 -0.212 -4.721 1.00 57.19 71 CYS A O 1
ATOM 551 N N . SER A 1 72 ? 12.277 1.347 -5.759 1.00 57.31 72 SER A N 1
ATOM 552 C CA . SER A 1 72 ? 13.127 1.456 -6.951 1.00 57.31 72 SER A CA 1
ATOM 553 C C . SER A 1 72 ? 14.496 2.080 -6.668 1.00 57.31 72 SER A C 1
ATOM 555 O O . SER A 1 72 ? 15.467 1.726 -7.327 1.00 57.31 72 SER A O 1
ATOM 557 N N . GLU A 1 73 ? 14.601 2.985 -5.692 1.00 59.84 73 GLU A N 1
ATOM 558 C CA . GLU A 1 73 ? 15.875 3.602 -5.293 1.00 59.84 73 GLU A CA 1
ATOM 559 C C . GLU A 1 73 ? 16.585 2.834 -4.174 1.00 59.84 73 GLU A C 1
ATOM 561 O O . GLU A 1 73 ? 17.809 2.715 -4.171 1.00 59.84 73 GLU A O 1
ATOM 566 N N . GLY A 1 74 ? 15.829 2.337 -3.192 1.00 64.88 74 GLY A N 1
ATOM 567 C CA . GLY A 1 74 ? 16.378 1.667 -2.014 1.00 64.88 74 GLY A CA 1
ATOM 568 C C . GLY A 1 74 ? 16.683 0.185 -2.220 1.00 64.88 74 GLY A C 1
ATOM 569 O O . GLY A 1 74 ? 17.413 -0.390 -1.407 1.00 64.88 74 GLY A O 1
ATOM 570 N N . GLY A 1 75 ? 16.124 -0.411 -3.278 1.00 73.38 75 GLY A N 1
ATOM 571 C CA . GLY A 1 75 ? 16.088 -1.850 -3.511 1.00 73.38 75 GLY A CA 1
ATOM 572 C C . GLY A 1 75 ? 15.129 -2.564 -2.554 1.00 73.38 75 GLY A C 1
ATOM 573 O O . GLY A 1 75 ? 14.947 -2.167 -1.400 1.00 73.38 75 GLY A O 1
ATOM 574 N N . VAL A 1 76 ? 14.516 -3.653 -3.015 1.00 84.94 76 VAL A N 1
ATOM 575 C CA . VAL A 1 76 ? 13.711 -4.549 -2.177 1.00 84.94 76 VAL A CA 1
ATOM 576 C C . VAL A 1 76 ? 13.900 -5.989 -2.638 1.00 84.94 76 VAL A C 1
ATOM 578 O O . VAL A 1 76 ? 13.881 -6.277 -3.833 1.00 84.94 76 VAL A O 1
ATOM 581 N N . VAL A 1 77 ? 14.097 -6.909 -1.696 1.00 87.25 77 VAL A N 1
ATOM 582 C CA . VAL A 1 77 ? 14.148 -8.339 -2.014 1.00 87.25 77 VAL A CA 1
ATOM 583 C C . VAL A 1 77 ? 12.732 -8.793 -2.325 1.00 87.25 77 VAL A C 1
ATOM 585 O O . VAL A 1 77 ? 11.894 -8.750 -1.435 1.00 87.25 77 VAL A O 1
ATOM 588 N N . GLY A 1 78 ? 12.462 -9.250 -3.553 1.00 88.00 78 GLY A N 1
ATOM 589 C CA . GLY A 1 78 ? 11.100 -9.530 -4.044 1.00 88.00 78 GLY A CA 1
ATOM 590 C C . GLY A 1 78 ? 10.258 -10.478 -3.175 1.00 88.00 78 GLY A C 1
ATOM 591 O O . GLY A 1 78 ? 9.032 -10.396 -3.173 1.00 88.00 78 GLY A O 1
ATOM 592 N N . VAL A 1 79 ? 10.896 -11.322 -2.361 1.00 93.38 79 VAL A N 1
ATOM 593 C CA . VAL A 1 79 ? 10.209 -12.192 -1.392 1.00 93.38 79 VAL A CA 1
ATOM 594 C C . VAL A 1 79 ? 9.537 -11.389 -0.269 1.00 93.38 79 VAL A C 1
ATOM 596 O O . VAL A 1 79 ? 8.463 -11.764 0.189 1.00 93.38 79 VAL A O 1
ATOM 599 N N . VAL A 1 80 ? 10.112 -10.258 0.149 1.00 94.75 80 VAL A N 1
ATOM 600 C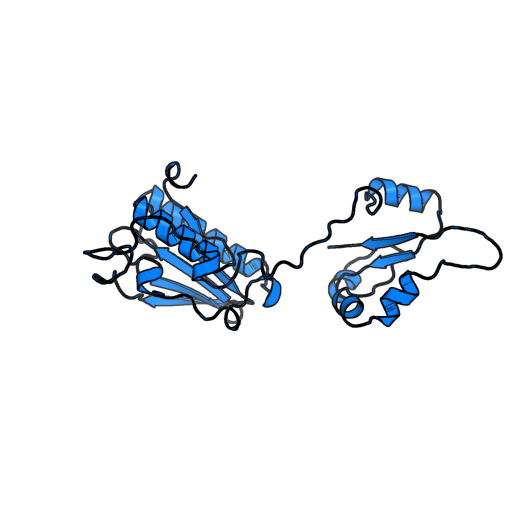 CA . VAL A 1 80 ? 9.580 -9.396 1.219 1.00 94.75 80 VAL A CA 1
ATOM 601 C C . VAL A 1 80 ? 8.197 -8.824 0.870 1.00 94.75 80 VAL A C 1
ATOM 603 O O . VAL A 1 80 ? 7.268 -9.067 1.642 1.00 94.75 80 VAL A O 1
ATOM 606 N N . PRO A 1 81 ? 7.979 -8.133 -0.271 1.00 94.31 81 PRO A N 1
ATOM 607 C CA . PRO A 1 81 ? 6.640 -7.707 -0.662 1.00 94.31 81 PRO A CA 1
ATOM 608 C C . PRO A 1 81 ? 5.716 -8.899 -0.940 1.00 94.31 81 PRO A C 1
ATOM 610 O O . PRO A 1 81 ? 4.519 -8.781 -0.704 1.00 94.31 81 PRO A O 1
ATOM 613 N N . GLY A 1 82 ? 6.238 -10.065 -1.345 1.00 96.19 82 GLY A N 1
ATOM 614 C CA . GLY A 1 82 ? 5.447 -11.299 -1.438 1.00 96.19 82 GLY A CA 1
ATOM 615 C C . GLY A 1 82 ? 4.870 -11.747 -0.087 1.00 96.19 82 GLY A C 1
ATOM 616 O O . GLY A 1 82 ? 3.679 -12.061 0.015 1.00 96.19 82 GLY A O 1
ATOM 617 N N . VAL A 1 83 ? 5.684 -11.715 0.974 1.00 96.81 83 VAL A N 1
ATOM 618 C CA . VAL A 1 83 ? 5.246 -11.996 2.352 1.00 96.81 83 VAL A CA 1
ATOM 619 C C . VAL A 1 83 ? 4.234 -10.950 2.817 1.00 96.81 83 VAL A C 1
ATOM 621 O O . VAL A 1 83 ? 3.152 -11.312 3.277 1.00 96.81 83 VAL A O 1
ATOM 624 N N . ILE A 1 84 ? 4.543 -9.659 2.665 1.00 97.75 84 ILE A N 1
ATOM 625 C CA . ILE A 1 84 ? 3.653 -8.576 3.110 1.00 97.75 84 ILE A CA 1
ATOM 626 C C . ILE A 1 84 ? 2.326 -8.592 2.350 1.00 97.75 84 ILE A C 1
ATOM 628 O O . ILE A 1 84 ? 1.280 -8.498 2.985 1.00 97.75 84 ILE A O 1
ATOM 632 N N . GLY A 1 85 ? 2.334 -8.808 1.035 1.00 97.81 85 GLY A N 1
ATOM 633 C CA . GLY A 1 85 ? 1.118 -8.924 0.228 1.00 97.81 85 GLY A CA 1
ATOM 634 C C . GLY A 1 85 ? 0.240 -10.107 0.645 1.00 97.81 85 GLY A C 1
ATOM 635 O O . GLY A 1 85 ? -0.979 -9.971 0.749 1.00 97.81 85 GLY A O 1
ATOM 636 N N . SER A 1 86 ? 0.851 -11.247 0.982 1.00 98.31 86 SER A N 1
ATOM 637 C CA . SER A 1 86 ? 0.122 -12.408 1.513 1.00 98.31 86 SER A CA 1
ATOM 638 C C . SER A 1 86 ? -0.550 -12.091 2.852 1.00 98.31 86 SER A C 1
ATOM 640 O O . SER A 1 86 ? -1.702 -12.462 3.084 1.00 98.31 86 SER A O 1
ATOM 642 N N . LEU A 1 87 ? 0.139 -11.352 3.724 1.00 97.88 87 LEU A N 1
ATOM 643 C CA . LEU A 1 87 ? -0.424 -10.902 4.994 1.00 97.88 87 LEU A CA 1
ATOM 644 C C . LEU A 1 87 ? -1.513 -9.832 4.792 1.00 97.88 87 LEU A C 1
ATOM 646 O O . LEU A 1 87 ? -2.532 -9.887 5.474 1.00 97.88 87 LEU A O 1
ATOM 650 N N . GLN A 1 88 ? -1.371 -8.916 3.825 1.00 98.31 88 GLN A N 1
ATOM 651 C CA . GLN A 1 88 ? -2.433 -7.967 3.460 1.00 98.31 88 GLN A CA 1
ATOM 652 C C . GLN A 1 88 ? -3.712 -8.693 3.029 1.00 98.31 88 GLN A C 1
ATOM 654 O O . GLN A 1 88 ? -4.800 -8.349 3.490 1.00 98.31 88 GLN A O 1
ATOM 659 N N . ALA A 1 89 ? -3.588 -9.721 2.185 1.00 98.19 89 ALA A N 1
ATOM 660 C CA . ALA A 1 89 ? -4.722 -10.538 1.765 1.00 98.19 89 ALA A CA 1
ATOM 661 C C . ALA A 1 89 ? -5.382 -11.254 2.957 1.00 98.19 89 ALA A C 1
ATOM 663 O O . ALA A 1 89 ? -6.609 -11.298 3.049 1.00 98.19 89 ALA A O 1
ATOM 664 N N . LEU A 1 90 ? -4.584 -11.761 3.904 1.00 97.69 90 LEU A N 1
ATOM 665 C CA . LEU A 1 90 ? -5.096 -12.372 5.131 1.00 97.69 90 LEU A CA 1
ATOM 666 C C . LEU A 1 90 ? -5.886 -11.377 5.995 1.00 97.69 90 LEU A C 1
ATOM 668 O O . LEU A 1 90 ? -6.968 -11.713 6.474 1.00 97.69 90 LEU A O 1
ATOM 672 N N . GLU A 1 91 ? -5.392 -10.150 6.171 1.00 98.00 91 GLU A N 1
ATOM 673 C CA . GLU A 1 91 ? -6.122 -9.099 6.891 1.00 98.00 91 GLU A CA 1
ATOM 674 C C . GLU A 1 91 ? -7.424 -8.718 6.184 1.00 98.00 91 GLU A C 1
ATOM 676 O O . GLU A 1 91 ? -8.456 -8.570 6.837 1.00 98.00 91 GLU A O 1
ATOM 681 N N . ALA A 1 92 ? -7.405 -8.627 4.854 1.00 97.94 92 ALA A N 1
ATOM 682 C CA . ALA A 1 92 ? -8.603 -8.358 4.071 1.00 97.94 92 ALA A CA 1
ATOM 683 C C . ALA A 1 92 ? -9.657 -9.462 4.242 1.00 97.94 92 ALA A C 1
ATOM 685 O O . ALA A 1 92 ? -10.823 -9.153 4.481 1.00 97.94 92 ALA A O 1
ATOM 686 N N . MET A 1 93 ? -9.253 -10.738 4.205 1.00 97.62 93 MET A N 1
ATOM 687 C CA . MET A 1 93 ? -10.157 -11.862 4.475 1.00 97.62 93 MET A CA 1
ATOM 688 C C . MET A 1 93 ? -10.775 -11.756 5.868 1.00 97.62 93 MET A C 1
ATOM 690 O O . MET A 1 93 ? -11.994 -11.831 5.983 1.00 97.62 93 MET A O 1
ATOM 694 N N . LYS A 1 94 ? -9.967 -11.496 6.907 1.00 97.56 94 LYS A N 1
ATOM 695 C CA . LYS A 1 94 ? -10.471 -11.325 8.279 1.00 97.56 94 LYS A CA 1
ATOM 696 C C . LYS A 1 94 ? -11.510 -10.211 8.393 1.00 97.56 94 LYS A C 1
ATOM 698 O O . LYS A 1 94 ? -12.499 -10.383 9.100 1.00 97.56 94 LYS A O 1
ATOM 703 N N . ILE A 1 95 ? -11.297 -9.092 7.699 1.00 97.38 95 ILE A N 1
ATOM 704 C CA . ILE A 1 95 ? -12.238 -7.965 7.666 1.00 97.38 95 ILE A CA 1
ATOM 705 C C . ILE A 1 95 ? -13.541 -8.365 6.963 1.00 97.38 95 ILE A C 1
ATOM 707 O O . ILE A 1 95 ? -14.612 -8.132 7.514 1.00 97.38 95 ILE A O 1
ATOM 711 N N . ILE A 1 96 ? -13.460 -8.986 5.782 1.00 97.12 96 ILE A N 1
ATOM 712 C CA . ILE A 1 96 ? -14.633 -9.369 4.975 1.00 97.12 96 ILE A CA 1
ATOM 713 C C . ILE A 1 96 ? -15.494 -10.407 5.697 1.00 97.12 96 ILE A C 1
ATOM 715 O O . ILE A 1 96 ? -16.719 -10.317 5.678 1.00 97.12 96 ILE A O 1
ATOM 719 N N . THR A 1 97 ? -14.868 -11.397 6.333 1.00 97.12 97 THR A N 1
ATOM 720 C CA . THR A 1 97 ? -15.588 -12.475 7.025 1.00 97.12 97 THR A CA 1
ATOM 721 C C . THR A 1 97 ? -15.906 -12.147 8.485 1.00 97.12 97 THR A C 1
ATOM 723 O O . THR A 1 97 ? -16.491 -12.980 9.167 1.00 97.12 97 THR A O 1
ATOM 726 N N . ASP A 1 98 ? -15.488 -10.977 8.975 1.00 94.19 98 ASP A N 1
ATOM 727 C CA . ASP A 1 98 ? -15.576 -10.543 10.375 1.00 94.19 98 ASP A CA 1
ATOM 728 C C . ASP A 1 98 ? -15.058 -11.589 11.386 1.00 94.19 98 ASP A C 1
ATOM 730 O O . ASP A 1 98 ? -15.678 -11.856 12.416 1.00 94.19 98 ASP A O 1
ATOM 734 N N . ILE A 1 99 ? -13.907 -12.208 11.085 1.00 93.62 99 ILE A N 1
ATOM 735 C CA . ILE A 1 99 ? -13.285 -13.225 11.950 1.00 93.62 99 ILE A CA 1
ATOM 736 C C . ILE A 1 99 ? -11.964 -12.748 12.549 1.00 93.62 99 ILE A C 1
ATOM 738 O O . ILE A 1 99 ? -11.166 -12.059 11.912 1.00 93.62 99 ILE A O 1
ATOM 742 N N . GLY A 1 100 ? -11.686 -13.230 13.760 1.00 90.31 100 GLY A N 1
ATOM 743 C CA . GLY A 1 100 ? -10.422 -12.989 14.447 1.00 90.31 100 GLY A CA 1
ATOM 744 C C . GLY A 1 100 ? -10.211 -11.522 14.823 1.00 90.31 100 GLY A C 1
ATOM 745 O O . GLY A 1 100 ? -11.157 -10.760 14.998 1.00 90.31 100 GLY A O 1
ATOM 746 N N . ASP A 1 101 ? -8.942 -11.147 14.973 1.00 88.50 101 ASP A N 1
ATOM 747 C CA . ASP A 1 101 ? -8.515 -9.794 15.332 1.00 88.50 101 ASP A CA 1
ATOM 748 C C . ASP A 1 101 ? -7.630 -9.242 14.201 1.00 88.50 101 ASP A C 1
ATOM 750 O O . ASP A 1 101 ? -6.476 -9.676 14.052 1.00 88.50 101 ASP A O 1
ATOM 754 N N . PRO A 1 102 ? -8.164 -8.384 13.309 1.00 92.12 102 PRO A N 1
ATOM 755 C CA . PRO A 1 102 ? -7.355 -7.725 12.290 1.00 92.12 102 PRO A CA 1
ATOM 756 C C . PRO A 1 102 ? -6.258 -6.844 12.913 1.00 92.12 102 PRO A C 1
ATOM 758 O O . PRO A 1 102 ? -6.333 -6.487 14.087 1.00 92.12 102 PRO A O 1
ATOM 761 N N . MET A 1 103 ? -5.233 -6.463 12.145 1.00 91.81 103 MET A N 1
ATOM 762 C CA . MET A 1 103 ? -4.097 -5.633 12.597 1.00 91.81 103 MET A CA 1
ATOM 763 C C . MET A 1 103 ? -4.475 -4.158 12.826 1.00 91.81 103 MET A C 1
ATOM 765 O O . MET A 1 103 ? -3.774 -3.235 12.412 1.00 91.81 103 MET A O 1
ATOM 769 N N . ILE A 1 104 ? -5.598 -3.927 13.499 1.00 92.12 104 ILE A N 1
ATOM 770 C CA . ILE A 1 104 ? -6.094 -2.620 13.914 1.00 92.12 104 ILE A CA 1
ATOM 771 C C . ILE A 1 104 ? -5.253 -2.148 15.096 1.00 92.12 104 ILE A C 1
ATOM 773 O O . ILE A 1 104 ? -4.984 -2.912 16.026 1.00 92.12 104 ILE A O 1
ATOM 777 N N . SER A 1 105 ? -4.837 -0.881 15.080 1.00 91.75 105 SER A N 1
ATOM 778 C CA . SER A 1 105 ? -4.046 -0.273 16.165 1.00 91.75 105 SER A CA 1
ATOM 779 C C . SER A 1 105 ? -2.739 -1.024 16.482 1.00 91.75 105 SER A C 1
ATOM 781 O O . SER A 1 105 ? -2.169 -0.879 17.566 1.00 91.75 105 SER A O 1
ATOM 783 N N . LYS A 1 106 ? -2.241 -1.820 15.532 1.00 94.94 106 LYS A N 1
ATOM 784 C CA . LYS A 1 106 ? -0.990 -2.577 15.615 1.00 94.94 106 LYS A CA 1
ATOM 785 C C . LYS A 1 106 ? -0.221 -2.389 14.314 1.00 94.94 106 LYS A C 1
ATOM 787 O O . LYS A 1 106 ? -0.803 -2.472 13.237 1.00 94.94 106 LYS A O 1
ATOM 792 N N . LEU A 1 107 ? 1.079 -2.155 14.421 1.00 95.94 107 LEU A N 1
ATOM 793 C CA . LEU A 1 107 ? 2.012 -2.184 13.304 1.00 95.94 107 LEU A CA 1
ATOM 794 C C . LEU A 1 107 ? 2.813 -3.474 13.397 1.00 95.94 107 LEU A C 1
ATOM 796 O O . LEU A 1 107 ? 3.583 -3.662 14.342 1.00 95.94 107 LEU A O 1
ATOM 800 N N . LEU A 1 108 ? 2.607 -4.359 12.430 1.00 97.56 108 LEU A N 1
ATOM 801 C CA . LEU A 1 108 ? 3.467 -5.508 12.222 1.00 97.56 108 LEU A CA 1
ATOM 802 C C . LEU A 1 108 ? 4.730 -5.034 11.508 1.00 97.56 108 LEU A C 1
ATOM 804 O O . LEU A 1 108 ? 4.638 -4.387 10.470 1.00 97.56 108 LEU A O 1
ATOM 808 N N . LEU A 1 109 ? 5.885 -5.380 12.060 1.00 97.38 109 LEU A N 1
ATOM 809 C CA . LEU A 1 109 ? 7.193 -5.222 11.445 1.00 97.38 109 LEU A CA 1
ATOM 810 C C . LEU A 1 109 ? 7.760 -6.608 11.161 1.00 97.38 109 LEU A C 1
ATOM 812 O O . LEU A 1 109 ? 7.826 -7.449 12.061 1.00 97.38 109 LEU A O 1
ATOM 816 N N . PHE A 1 110 ? 8.168 -6.825 9.923 1.00 97.50 110 PHE A N 1
ATOM 817 C CA . PHE A 1 110 ? 8.882 -8.006 9.473 1.00 97.50 110 PHE A CA 1
ATOM 818 C C . PHE A 1 110 ? 10.334 -7.624 9.197 1.00 97.50 110 PHE A C 1
ATOM 820 O O . PHE A 1 110 ? 10.588 -6.713 8.410 1.00 97.50 110 PHE A O 1
ATOM 827 N N . ASP A 1 111 ? 11.269 -8.317 9.838 1.00 96.31 111 ASP A N 1
ATOM 828 C CA . ASP A 1 111 ? 12.699 -8.215 9.560 1.00 96.31 111 ASP A CA 1
ATOM 829 C C . ASP A 1 111 ? 13.165 -9.498 8.866 1.00 96.31 111 ASP A C 1
ATOM 831 O O . ASP A 1 111 ? 13.247 -10.564 9.481 1.00 96.31 111 ASP A O 1
ATOM 835 N N . GLY A 1 112 ? 13.477 -9.388 7.577 1.00 93.75 112 GLY A N 1
ATOM 836 C CA . GLY A 1 112 ? 13.928 -10.494 6.744 1.00 93.75 112 GLY A CA 1
ATOM 837 C C . GLY A 1 112 ? 15.348 -10.982 7.039 1.00 93.75 112 GLY A C 1
ATOM 838 O O . GLY A 1 112 ? 15.663 -12.104 6.654 1.00 93.75 112 GLY A O 1
ATOM 839 N N . PHE A 1 113 ? 16.198 -10.209 7.730 1.00 91.50 113 PHE A N 1
ATOM 840 C CA . PHE A 1 113 ? 17.528 -10.687 8.133 1.00 91.50 113 PHE A CA 1
ATOM 841 C C . PHE A 1 113 ? 17.439 -11.662 9.302 1.00 91.50 113 PHE A C 1
ATOM 843 O O . PHE A 1 113 ? 18.064 -12.720 9.281 1.00 91.50 113 PHE A O 1
ATOM 850 N N . SER A 1 114 ? 16.670 -11.298 10.328 1.00 94.50 114 SER A N 1
ATOM 851 C CA . SER A 1 114 ? 16.475 -12.143 11.509 1.00 94.50 114 SER A CA 1
ATOM 852 C C . SER A 1 114 ? 15.320 -13.138 11.356 1.00 94.50 114 SER A C 1
ATOM 854 O O . SER A 1 114 ? 15.193 -14.054 12.167 1.00 94.50 114 SER A O 1
ATOM 856 N N . GLY A 1 115 ? 14.472 -12.966 10.337 1.00 93.50 115 GLY A N 1
ATOM 857 C CA . GLY A 1 115 ? 13.254 -13.753 10.137 1.00 93.50 115 GLY A CA 1
ATOM 858 C C . GLY A 1 115 ? 12.199 -13.499 11.216 1.00 93.50 115 GLY A C 1
ATOM 859 O O . GLY A 1 115 ? 11.388 -14.380 11.503 1.00 93.50 115 GLY A O 1
ATOM 860 N N . THR A 1 116 ? 12.228 -12.330 11.863 1.00 96.62 116 THR A N 1
ATOM 861 C CA . THR A 1 116 ? 11.376 -12.041 13.021 1.00 96.62 116 THR A CA 1
ATOM 862 C C . THR A 1 116 ? 10.178 -11.170 12.670 1.00 96.62 116 THR A C 1
ATOM 864 O O . THR A 1 116 ? 10.228 -10.302 11.798 1.00 96.62 116 THR A O 1
ATOM 867 N N . PHE A 1 117 ? 9.090 -11.391 13.411 1.00 97.31 117 PHE A N 1
ATOM 868 C CA . PHE A 1 117 ? 7.907 -10.541 13.401 1.00 97.31 117 PHE A CA 1
ATOM 869 C C . PHE A 1 117 ? 7.781 -9.824 14.741 1.00 97.31 117 PHE A C 1
ATOM 871 O O . PHE A 1 117 ? 7.805 -10.447 15.805 1.00 97.31 117 PHE A O 1
ATOM 878 N N . ARG A 1 118 ? 7.612 -8.505 14.698 1.00 96.56 118 ARG A N 1
ATOM 879 C CA . ARG A 1 118 ? 7.415 -7.662 15.880 1.00 96.56 118 ARG A CA 1
ATOM 880 C C . ARG A 1 118 ? 6.121 -6.884 15.734 1.00 96.56 118 ARG A C 1
ATOM 882 O O . ARG A 1 118 ? 5.831 -6.357 14.670 1.00 96.56 118 ARG A O 1
ATOM 889 N N . HIS A 1 119 ? 5.364 -6.784 16.818 1.00 95.25 119 HIS A N 1
ATOM 890 C CA . HIS A 1 119 ? 4.154 -5.972 16.858 1.00 95.25 119 HIS A CA 1
ATOM 891 C C . HIS A 1 119 ? 4.407 -4.741 17.716 1.00 95.25 119 HIS A C 1
ATOM 893 O O . HIS A 1 119 ? 4.843 -4.855 18.862 1.00 95.25 119 HIS A O 1
ATOM 899 N N . ILE A 1 120 ? 4.108 -3.568 17.171 1.00 95.44 120 ILE A N 1
ATOM 900 C CA . ILE A 1 120 ? 4.125 -2.307 17.905 1.00 95.44 120 ILE A CA 1
ATOM 901 C C . ILE A 1 120 ? 2.684 -1.839 18.057 1.00 95.44 120 ILE A C 1
ATOM 903 O O . ILE A 1 120 ? 1.953 -1.735 17.074 1.00 95.44 120 ILE A O 1
ATOM 907 N N . LYS A 1 121 ? 2.266 -1.546 19.291 1.00 95.12 121 LYS A N 1
ATOM 908 C CA . LYS A 1 121 ? 0.965 -0.918 19.530 1.00 95.12 121 LYS A CA 1
ATOM 909 C C . LYS A 1 121 ? 0.998 0.506 18.974 1.00 95.12 121 LYS A C 1
ATOM 911 O O . LYS A 1 121 ? 1.858 1.302 19.347 1.00 95.12 121 LYS A O 1
ATOM 916 N N . LEU A 1 122 ? 0.061 0.814 18.088 1.00 93.25 122 LEU A N 1
ATOM 917 C CA . LEU A 1 122 ? -0.114 2.150 17.536 1.00 93.25 122 LEU A CA 1
ATOM 918 C C . LEU A 1 122 ? -0.924 3.018 18.498 1.00 93.25 122 LEU A C 1
ATOM 920 O O . LEU A 1 122 ? -1.665 2.522 19.350 1.00 93.25 122 LEU A O 1
ATOM 924 N N . ARG A 1 123 ? -0.776 4.336 18.351 1.00 89.50 123 ARG A N 1
ATOM 925 C CA . ARG A 1 123 ? -1.663 5.288 19.025 1.00 89.50 123 ARG A CA 1
ATOM 926 C C . ARG A 1 123 ? -3.087 5.087 18.517 1.00 89.50 123 ARG A C 1
ATOM 928 O O . ARG A 1 123 ? -3.295 4.725 17.361 1.00 89.50 123 ARG A O 1
ATOM 935 N N . GLU A 1 124 ? -4.049 5.330 19.392 1.00 92.62 124 GLU A N 1
ATOM 936 C CA . GLU A 1 124 ? -5.464 5.293 19.037 1.00 92.62 124 GLU A CA 1
ATOM 937 C C . GLU A 1 124 ? -5.826 6.466 18.113 1.00 92.62 124 GLU A C 1
ATOM 939 O O . GLU A 1 124 ? -4.997 7.340 17.829 1.00 92.62 124 GLU A O 1
ATOM 944 N N . ARG A 1 125 ? -7.066 6.475 17.610 1.00 95.25 125 ARG A N 1
ATOM 945 C CA . ARG A 1 125 ? -7.599 7.592 16.824 1.00 95.25 125 ARG A CA 1
ATOM 946 C C . ARG A 1 125 ? -7.382 8.903 17.584 1.00 95.25 125 ARG A C 1
ATOM 948 O O . ARG A 1 125 ? -7.791 9.031 18.732 1.00 95.25 125 ARG A O 1
ATOM 955 N N . ASN A 1 126 ? -6.778 9.881 16.915 1.00 95.62 126 ASN A N 1
ATOM 956 C CA . ASN A 1 126 ? -6.609 11.224 17.458 1.00 95.62 126 ASN A CA 1
ATOM 957 C C . ASN A 1 126 ? -7.901 12.045 17.235 1.00 95.62 126 ASN A C 1
ATOM 959 O O . ASN A 1 126 ? -8.260 12.239 16.070 1.00 95.62 126 ASN A O 1
ATOM 963 N N . PRO A 1 127 ? -8.575 12.547 18.291 1.00 96.12 127 PRO A N 1
ATOM 964 C CA . PRO A 1 127 ? -9.746 13.424 18.161 1.00 96.12 127 PRO A CA 1
ATOM 965 C C . PRO A 1 127 ? -9.466 14.712 17.376 1.00 96.12 127 PRO A C 1
ATOM 967 O O . PRO A 1 127 ? -10.335 15.191 16.660 1.00 96.12 127 PRO A O 1
ATOM 970 N N . GLU A 1 128 ? -8.226 15.205 17.411 1.00 96.69 128 GLU A N 1
ATOM 971 C CA . GLU A 1 128 ? -7.774 16.406 16.691 1.00 96.69 128 GLU A CA 1
ATOM 972 C C . GLU A 1 128 ? -7.212 16.081 15.291 1.00 96.69 128 GLU A C 1
ATOM 974 O O . GLU A 1 128 ? -6.462 16.857 14.697 1.00 96.69 128 GLU A O 1
ATOM 979 N N . CYS A 1 129 ? -7.473 14.882 14.756 1.00 97.00 129 CYS A N 1
ATOM 980 C CA . CYS A 1 129 ? -6.988 14.512 13.430 1.00 97.00 129 CYS A CA 1
ATOM 981 C C . CYS A 1 129 ? -7.683 15.344 12.345 1.00 97.00 129 CYS A C 1
ATOM 983 O O . CYS A 1 129 ? -8.908 15.371 12.271 1.00 97.00 129 CYS A O 1
ATOM 985 N N . SER A 1 130 ? -6.900 15.916 11.427 1.00 96.25 130 SER A N 1
ATOM 986 C CA . SER A 1 130 ? -7.401 16.780 10.351 1.00 96.25 130 SER A CA 1
ATOM 987 C C . SER A 1 130 ? -8.442 16.137 9.431 1.00 96.25 130 SER A C 1
ATOM 989 O O . SER A 1 130 ? -9.145 16.867 8.741 1.00 96.25 130 SER A O 1
ATOM 991 N N . ILE A 1 131 ? -8.564 14.804 9.408 1.00 96.56 131 ILE A N 1
ATOM 992 C CA . ILE A 1 131 ? -9.519 14.106 8.537 1.00 96.56 131 ILE A CA 1
ATOM 993 C C . ILE A 1 131 ? -10.490 13.171 9.254 1.00 96.56 131 ILE A C 1
ATOM 995 O O . ILE A 1 131 ? -11.655 13.107 8.878 1.00 96.56 131 ILE A O 1
ATOM 999 N N . CYS A 1 132 ? -10.038 12.427 10.267 1.00 96.56 132 CYS A N 1
ATOM 1000 C CA . CYS A 1 132 ? -10.908 11.499 10.988 1.00 96.56 132 CYS A CA 1
ATOM 1001 C C . CYS A 1 132 ? -11.252 11.978 12.397 1.00 96.56 132 CYS A C 1
ATOM 1003 O O . CYS A 1 132 ? -11.878 11.206 13.115 1.00 96.56 132 CYS A O 1
ATOM 1005 N N . GLY A 1 133 ? -10.831 13.186 12.793 1.00 95.81 133 GLY A N 1
ATOM 1006 C CA . GLY A 1 133 ? -11.099 13.797 14.095 1.00 95.81 133 GLY A CA 1
ATOM 1007 C C . GLY A 1 133 ? -12.567 14.170 14.305 1.00 95.81 133 GLY A C 1
ATOM 1008 O O . GLY A 1 133 ? -13.421 13.839 13.482 1.00 95.81 133 GLY A O 1
ATOM 1009 N N . ASP A 1 134 ? -12.868 14.794 15.439 1.00 95.88 134 ASP A N 1
ATOM 1010 C CA . ASP A 1 134 ? -14.240 15.152 15.824 1.00 95.88 134 ASP A CA 1
ATOM 1011 C C . ASP A 1 134 ? -14.745 16.391 15.057 1.00 95.88 134 ASP A C 1
ATOM 1013 O O . ASP A 1 134 ? -15.932 16.468 14.742 1.00 95.88 134 ASP A O 1
ATOM 1017 N N . ASP A 1 135 ? -13.837 17.297 14.671 1.00 96.12 135 ASP A N 1
ATOM 1018 C CA . ASP A 1 135 ? -14.089 18.414 13.747 1.00 96.12 135 ASP A CA 1
ATOM 1019 C C . ASP A 1 135 ? -13.040 18.436 12.608 1.00 96.12 135 ASP A C 1
ATOM 1021 O O . ASP A 1 135 ? -12.005 19.101 12.708 1.00 96.12 135 ASP A O 1
ATOM 1025 N N . PRO A 1 136 ? -13.231 17.644 11.534 1.00 94.75 136 PRO A N 1
ATOM 1026 C CA . PRO A 1 136 ? -12.230 17.488 10.483 1.00 94.75 136 PRO A CA 1
ATOM 1027 C C . PRO A 1 136 ? -12.152 18.713 9.560 1.00 94.75 136 PRO A C 1
ATOM 1029 O O . PRO A 1 136 ? -13.154 19.192 9.017 1.00 94.75 136 PRO A O 1
ATOM 1032 N N . THR A 1 137 ? -10.925 19.173 9.307 1.00 94.75 137 THR A N 1
ATOM 1033 C CA . THR A 1 137 ? -10.627 20.277 8.381 1.00 94.75 137 THR A CA 1
ATOM 1034 C C . THR A 1 137 ? -10.534 19.820 6.925 1.00 94.75 137 THR A C 1
ATOM 1036 O O . THR A 1 137 ? -10.859 20.587 6.020 1.00 94.75 137 THR A O 1
ATOM 1039 N N . ILE A 1 138 ? -10.142 18.567 6.682 1.00 93.94 138 ILE A N 1
ATOM 1040 C CA . ILE A 1 138 ? -10.087 17.945 5.357 1.00 93.94 138 ILE A CA 1
ATOM 1041 C C . ILE A 1 138 ? -11.431 17.267 5.084 1.00 93.94 138 ILE A C 1
ATOM 1043 O O . ILE A 1 138 ? -11.769 16.263 5.711 1.00 93.94 138 ILE A O 1
ATOM 1047 N N . LYS A 1 139 ? -12.199 17.821 4.142 1.00 93.56 139 LYS A N 1
ATOM 1048 C CA . LYS A 1 139 ? -13.541 17.329 3.766 1.00 93.56 139 LYS A CA 1
ATOM 1049 C C . LYS A 1 139 ? -13.610 16.777 2.342 1.00 93.56 139 LYS A C 1
ATOM 1051 O O . LYS A 1 139 ? -14.583 16.122 1.983 1.00 93.56 139 LYS A O 1
ATOM 1056 N N . GLU A 1 140 ? -12.571 17.018 1.556 1.00 94.81 140 GLU A N 1
ATOM 1057 C CA . GLU A 1 140 ? -12.428 16.567 0.178 1.00 94.81 140 GLU A CA 1
ATOM 1058 C C . GLU A 1 140 ? -10.967 16.217 -0.114 1.00 94.81 140 GLU A C 1
ATOM 1060 O O . GLU A 1 140 ? -10.070 16.517 0.678 1.00 94.81 140 GLU A O 1
ATOM 1065 N N . LEU A 1 141 ? -10.742 15.538 -1.237 1.00 93.56 141 LEU A N 1
ATOM 1066 C CA . LEU A 1 141 ? -9.399 15.189 -1.685 1.00 93.56 141 LEU A CA 1
ATOM 1067 C C . LEU A 1 141 ? -8.658 16.448 -2.142 1.00 93.56 141 LEU A C 1
ATOM 1069 O O . LEU A 1 141 ? -9.237 17.319 -2.785 1.00 93.56 141 LEU A O 1
ATOM 1073 N N . ILE A 1 142 ? -7.369 16.512 -1.823 1.00 91.12 142 ILE A N 1
ATOM 1074 C CA . ILE A 1 142 ? -6.493 17.641 -2.150 1.00 91.12 142 ILE A CA 1
ATOM 1075 C C . ILE A 1 142 ? -5.473 17.254 -3.224 1.00 91.12 142 ILE A C 1
ATOM 1077 O O . ILE A 1 142 ? -5.380 16.094 -3.624 1.00 91.12 142 ILE A O 1
ATOM 1081 N N . ASP A 1 143 ? -4.671 1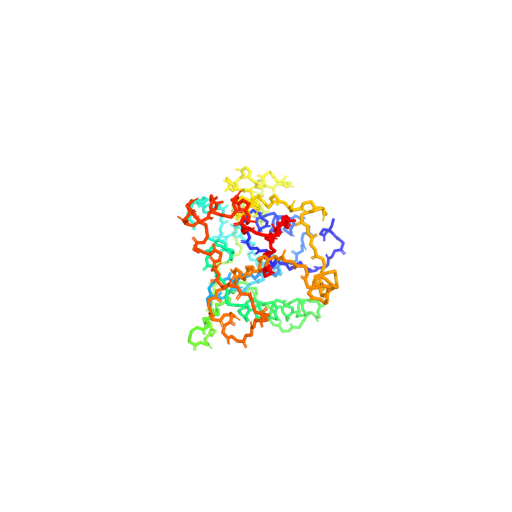8.220 -3.668 1.00 88.81 143 ASP A N 1
ATOM 1082 C CA . ASP A 1 143 ? -3.494 17.935 -4.485 1.00 88.81 143 ASP A CA 1
ATOM 1083 C C . ASP A 1 143 ? -2.389 17.307 -3.616 1.00 88.81 143 ASP A C 1
ATOM 1085 O O . ASP A 1 143 ? -1.687 17.984 -2.857 1.00 88.81 143 ASP A O 1
ATOM 1089 N N . TYR A 1 144 ? -2.265 15.982 -3.698 1.00 87.75 144 TYR A N 1
ATOM 1090 C CA . TYR A 1 144 ? -1.288 15.219 -2.924 1.00 87.75 144 TYR A CA 1
ATOM 1091 C C . TYR A 1 144 ? 0.141 15.370 -3.443 1.00 87.75 144 TYR A C 1
ATOM 1093 O O . TYR A 1 144 ? 1.070 15.212 -2.655 1.00 87.75 144 TYR A O 1
ATOM 1101 N N . GLU A 1 145 ? 0.337 15.710 -4.719 1.00 85.38 145 GLU A N 1
ATOM 1102 C CA . GLU A 1 145 ? 1.673 15.980 -5.257 1.00 85.38 145 GLU A CA 1
ATOM 1103 C C . GLU A 1 145 ? 2.203 17.289 -4.676 1.00 85.38 145 GLU A C 1
ATOM 1105 O O . GLU A 1 145 ? 3.319 17.341 -4.154 1.00 85.38 145 GLU A O 1
ATOM 1110 N N . GLN A 1 146 ? 1.362 18.328 -4.680 1.00 84.62 146 GLN A N 1
ATOM 1111 C CA . GLN A 1 146 ? 1.669 19.611 -4.060 1.00 84.62 146 GLN A CA 1
ATOM 1112 C C . GLN A 1 146 ? 1.859 19.466 -2.544 1.00 84.62 146 GLN A C 1
ATOM 1114 O O . GLN A 1 146 ? 2.806 20.020 -1.987 1.00 84.62 146 GLN A O 1
ATOM 1119 N N . PHE A 1 147 ? 0.992 18.705 -1.870 1.00 84.38 147 PHE A N 1
ATOM 1120 C CA . PHE A 1 147 ? 1.068 18.485 -0.424 1.00 84.38 147 PHE A CA 1
ATOM 1121 C C . PHE A 1 147 ? 2.321 17.705 -0.007 1.00 84.38 147 PHE A C 1
ATOM 1123 O O . PHE A 1 147 ? 2.960 18.044 0.989 1.00 84.38 147 PHE A O 1
ATOM 1130 N N . CYS A 1 148 ? 2.681 16.660 -0.754 1.00 81.44 148 CYS A N 1
ATOM 1131 C CA . CYS A 1 148 ? 3.864 15.851 -0.475 1.00 81.44 148 CYS A CA 1
ATOM 1132 C C . CYS A 1 148 ? 5.148 16.434 -1.070 1.00 81.44 148 CYS A C 1
ATOM 1134 O O . CYS A 1 148 ? 6.215 15.891 -0.795 1.00 81.44 148 CYS A O 1
ATOM 1136 N N . GLY A 1 149 ? 5.072 17.488 -1.889 1.00 78.81 149 GLY A N 1
ATOM 1137 C CA . GLY A 1 149 ? 6.218 18.061 -2.600 1.00 78.81 149 GLY A CA 1
ATOM 1138 C C . GLY A 1 149 ? 6.917 17.064 -3.531 1.00 78.81 149 GLY A C 1
ATOM 1139 O O . GLY A 1 149 ? 8.114 17.202 -3.770 1.00 78.81 149 GLY A O 1
ATOM 1140 N N . SER A 1 150 ? 6.200 16.024 -3.967 1.00 73.38 150 SER A N 1
ATOM 1141 C CA . SER A 1 150 ? 6.695 14.968 -4.853 1.00 73.38 150 SER A CA 1
ATOM 1142 C C . SER A 1 150 ? 5.538 14.259 -5.557 1.00 73.38 150 SER A C 1
ATOM 1144 O O . SER A 1 150 ? 4.507 13.970 -4.946 1.00 73.38 150 SER A O 1
ATOM 1146 N N . LYS A 1 151 ? 5.714 13.957 -6.840 1.00 71.44 151 LYS A N 1
ATOM 1147 C CA . LYS A 1 151 ? 4.816 13.138 -7.649 1.00 71.44 151 LYS A CA 1
ATOM 1148 C C . LYS A 1 151 ? 5.062 11.652 -7.399 1.00 71.44 151 LYS A C 1
ATOM 1150 O O . LYS A 1 151 ? 6.201 11.249 -7.146 1.00 71.44 151 LYS A O 1
ATOM 1155 N N . PRO A 1 152 ? 4.032 10.801 -7.556 1.00 65.12 152 PRO A N 1
ATOM 1156 C CA . PRO A 1 152 ? 4.172 9.348 -7.467 1.00 65.12 152 PRO A CA 1
ATOM 1157 C C . PRO A 1 152 ? 5.263 8.772 -8.380 1.00 65.12 152 PRO A C 1
ATOM 1159 O O . PRO A 1 152 ? 5.895 7.783 -8.024 1.00 65.12 152 PRO A O 1
ATOM 1162 N N . ASN A 1 153 ? 5.503 9.413 -9.527 1.00 64.94 153 ASN A N 1
ATOM 1163 C CA . ASN A 1 153 ? 6.477 9.010 -10.539 1.00 64.94 153 ASN A CA 1
ATOM 1164 C C . ASN A 1 153 ? 7.753 9.868 -10.560 1.00 64.94 153 ASN A C 1
ATOM 1166 O O . ASN A 1 153 ? 8.577 9.679 -11.447 1.00 64.94 153 ASN A O 1
ATOM 1170 N N . ASP A 1 154 ? 7.973 10.773 -9.600 1.00 60.25 154 ASP A N 1
ATOM 1171 C CA . ASP A 1 154 ? 9.167 11.645 -9.594 1.00 60.25 154 ASP A CA 1
ATOM 1172 C C . ASP A 1 154 ? 10.490 10.869 -9.517 1.00 60.25 154 ASP A C 1
ATOM 1174 O O . ASP A 1 154 ? 11.556 11.387 -9.845 1.00 60.25 154 ASP A O 1
ATOM 1178 N N . LYS A 1 155 ? 10.409 9.615 -9.073 1.00 60.69 155 LYS A N 1
ATOM 1179 C CA . LYS A 1 155 ? 11.529 8.683 -8.928 1.00 60.69 155 LYS A CA 1
ATOM 1180 C C . LYS A 1 155 ? 11.556 7.612 -10.008 1.00 60.69 155 LYS A C 1
ATOM 1182 O O . LYS A 1 155 ? 12.524 6.859 -10.117 1.00 60.69 155 LYS A O 1
ATOM 1187 N N . GLU A 1 156 ? 10.509 7.541 -10.824 1.00 57.50 156 GLU A N 1
ATOM 1188 C CA . GLU A 1 156 ? 10.585 6.817 -12.075 1.00 57.50 156 GLU A CA 1
ATOM 1189 C C . GLU A 1 156 ? 11.398 7.688 -13.027 1.00 57.50 156 GLU A C 1
ATOM 1191 O O . GLU A 1 156 ? 11.003 8.798 -13.385 1.00 57.50 156 GLU A O 1
ATOM 1196 N N . ARG A 1 157 ? 12.566 7.200 -13.456 1.00 56.34 157 ARG A N 1
ATOM 1197 C CA . ARG A 1 157 ? 13.223 7.793 -14.624 1.00 56.34 157 ARG A CA 1
ATOM 1198 C C . ARG A 1 157 ? 12.179 7.886 -15.724 1.00 56.34 157 ARG A C 1
ATOM 1200 O O . ARG A 1 157 ? 11.561 6.865 -16.020 1.00 56.34 157 ARG A O 1
ATOM 1207 N N . GLN A 1 158 ? 12.011 9.067 -16.325 1.00 51.34 158 GLN A N 1
ATOM 1208 C CA . GLN A 1 158 ? 11.265 9.199 -17.572 1.00 51.34 158 GLN A CA 1
ATOM 1209 C C . GLN A 1 158 ? 11.813 8.144 -18.531 1.00 51.34 158 GLN A C 1
ATOM 1211 O O . GLN A 1 158 ? 12.923 8.268 -19.050 1.00 51.34 158 GLN A O 1
ATOM 1216 N N . LYS A 1 159 ? 11.081 7.042 -18.681 1.00 55.34 159 LYS A N 1
ATOM 1217 C CA . LYS A 1 159 ? 11.417 6.025 -19.657 1.00 55.34 159 LYS A CA 1
ATOM 1218 C C . LYS A 1 159 ? 11.037 6.664 -20.979 1.00 55.34 159 LYS A C 1
ATOM 1220 O O . LYS A 1 159 ? 9.862 6.675 -21.336 1.00 55.34 159 LYS A O 1
ATOM 1225 N N . GLU A 1 160 ? 12.013 7.228 -21.684 1.00 64.50 160 GLU A N 1
ATOM 1226 C CA . GLU A 1 160 ? 11.916 7.358 -23.133 1.00 64.50 160 GLU A CA 1
ATOM 1227 C C . GLU A 1 160 ? 11.776 5.935 -23.668 1.00 64.50 160 GLU A C 1
ATOM 1229 O O . GLU A 1 160 ? 12.746 5.203 -23.864 1.00 64.50 160 GLU A O 1
ATOM 1234 N N . LEU A 1 161 ? 10.527 5.479 -23.747 1.00 67.44 161 LEU A N 1
ATOM 1235 C CA . LEU A 1 161 ? 10.214 4.159 -24.246 1.00 67.44 161 LEU A CA 1
ATOM 1236 C C . LEU A 1 161 ? 10.711 4.098 -25.686 1.00 67.44 161 LEU A C 1
ATOM 1238 O O . LEU A 1 161 ? 10.332 4.930 -26.508 1.00 67.44 161 LEU A O 1
ATOM 1242 N N . LEU A 1 162 ? 11.532 3.092 -25.985 1.00 74.81 162 LEU A N 1
ATOM 1243 C CA . LEU A 1 162 ? 11.994 2.830 -27.345 1.00 74.81 162 LEU A CA 1
ATOM 1244 C C . LEU A 1 162 ? 10.779 2.747 -28.278 1.00 74.81 162 LEU A C 1
ATOM 1246 O O . LEU A 1 162 ? 9.781 2.109 -27.929 1.00 74.81 162 LEU A O 1
ATOM 1250 N N . THR A 1 163 ? 10.848 3.382 -29.442 1.00 81.31 163 THR A N 1
ATOM 1251 C CA . THR A 1 163 ? 9.825 3.234 -30.490 1.00 81.31 163 THR A CA 1
ATOM 1252 C C . THR A 1 163 ? 9.826 1.803 -31.041 1.00 81.31 163 THR A C 1
ATOM 1254 O O . THR A 1 163 ? 10.778 1.059 -30.809 1.00 81.31 163 THR A O 1
ATOM 1257 N N . GLU A 1 164 ? 8.782 1.382 -31.764 1.00 81.19 164 GLU A N 1
ATOM 1258 C CA . GLU A 1 164 ? 8.721 0.022 -32.341 1.00 81.19 164 GLU A CA 1
ATOM 1259 C C . GLU A 1 164 ? 9.953 -0.303 -33.199 1.00 81.19 164 GLU A C 1
ATOM 1261 O O . GLU A 1 164 ? 10.520 -1.381 -33.072 1.00 81.19 164 GLU A O 1
ATOM 1266 N N . ASN A 1 165 ? 10.451 0.673 -33.963 1.00 81.00 165 ASN A N 1
ATOM 1267 C CA . ASN A 1 165 ? 11.642 0.531 -34.813 1.00 81.00 165 ASN A CA 1
ATOM 1268 C C . ASN A 1 165 ? 12.965 0.434 -34.031 1.00 81.00 165 ASN A C 1
ATOM 1270 O O . ASN A 1 165 ? 14.016 0.195 -34.618 1.00 81.00 165 ASN A O 1
ATOM 1274 N N . GLN A 1 166 ? 12.932 0.673 -32.720 1.00 80.44 166 GLN A N 1
ATOM 1275 C CA . GLN A 1 166 ? 14.076 0.562 -31.814 1.00 80.44 166 GLN A CA 1
ATOM 1276 C C . GLN A 1 166 ? 13.972 -0.684 -30.922 1.00 80.44 166 GLN A C 1
ATOM 1278 O O . GLN A 1 166 ? 14.735 -0.826 -29.968 1.00 80.44 166 GLN A O 1
ATOM 1283 N N . ARG A 1 167 ? 13.012 -1.574 -31.198 1.00 83.62 167 ARG A N 1
ATOM 1284 C CA . ARG A 1 167 ? 12.807 -2.835 -30.484 1.00 83.62 167 ARG A CA 1
ATOM 1285 C C . ARG A 1 167 ? 12.907 -3.996 -31.460 1.00 83.62 167 ARG A C 1
ATOM 1287 O O . ARG A 1 167 ? 12.646 -3.856 -32.648 1.00 83.62 167 ARG A O 1
ATOM 1294 N N . ILE A 1 168 ? 13.245 -5.160 -30.928 1.00 86.94 168 ILE A N 1
ATOM 1295 C CA . ILE A 1 168 ? 13.215 -6.418 -31.661 1.00 86.94 168 ILE A CA 1
ATOM 1296 C C . ILE A 1 168 ? 12.574 -7.481 -30.774 1.00 86.94 168 ILE A C 1
ATOM 1298 O O . ILE A 1 168 ? 12.822 -7.513 -29.567 1.00 86.94 168 ILE A O 1
ATOM 1302 N N . SER A 1 169 ? 11.705 -8.317 -31.342 1.00 88.81 169 SER A N 1
ATOM 1303 C CA . SER A 1 169 ? 11.118 -9.430 -30.598 1.00 88.81 169 SER A CA 1
ATOM 1304 C C . SER A 1 169 ? 12.119 -10.583 -30.463 1.00 88.81 169 SER A C 1
ATOM 1306 O O . SER A 1 169 ? 13.053 -10.707 -31.256 1.00 88.81 169 SER A O 1
ATOM 1308 N N . CYS A 1 170 ? 11.912 -11.483 -29.497 1.00 88.19 170 CYS A N 1
ATOM 1309 C CA . CYS A 1 170 ? 12.746 -12.684 -29.375 1.00 88.19 170 CYS A CA 1
ATOM 1310 C C . CYS A 1 170 ? 12.699 -13.563 -30.638 1.00 88.19 170 CYS A C 1
ATOM 1312 O O . CYS A 1 170 ? 13.695 -14.199 -30.977 1.00 88.19 170 CYS A O 1
ATOM 1314 N N . ALA A 1 171 ? 11.553 -13.602 -31.331 1.00 91.88 171 ALA A N 1
ATOM 1315 C CA . ALA A 1 171 ? 11.382 -14.377 -32.557 1.00 91.88 171 ALA A CA 1
ATOM 1316 C C . ALA A 1 171 ? 12.179 -13.770 -33.721 1.00 91.88 171 ALA A C 1
ATOM 1318 O O . ALA A 1 171 ? 12.924 -14.485 -34.389 1.00 91.88 171 ALA A O 1
ATOM 1319 N N . ASP A 1 172 ? 12.092 -12.451 -33.904 1.00 89.94 172 ASP A N 1
ATOM 1320 C CA . ASP A 1 172 ? 12.836 -11.745 -34.953 1.00 89.94 172 ASP A CA 1
ATOM 1321 C C . ASP A 1 172 ? 14.341 -11.784 -34.676 1.00 89.94 172 ASP A C 1
ATOM 1323 O O . ASP A 1 172 ? 15.145 -11.988 -35.582 1.00 89.94 172 ASP A O 1
ATOM 1327 N N . TYR A 1 173 ? 14.739 -11.667 -33.405 1.00 89.88 173 TYR A N 1
ATOM 1328 C CA . TYR A 1 173 ? 16.140 -11.796 -33.022 1.00 89.88 173 TYR A CA 1
ATOM 1329 C C . TYR A 1 173 ? 16.687 -13.202 -33.298 1.00 89.88 173 TYR A C 1
ATOM 1331 O O . TYR A 1 173 ? 17.803 -13.351 -33.794 1.00 89.88 173 TYR A O 1
ATOM 1339 N N . LYS A 1 174 ? 15.888 -14.246 -33.045 1.00 91.00 174 LYS A N 1
ATOM 1340 C CA . LYS A 1 174 ? 16.261 -15.618 -33.405 1.00 91.00 174 LYS A CA 1
ATOM 1341 C C . LYS A 1 174 ? 16.446 -15.777 -34.916 1.00 91.00 174 LYS A C 1
ATOM 1343 O O . LYS A 1 174 ? 17.404 -16.429 -35.321 1.00 91.00 174 LYS A O 1
ATOM 1348 N N . ALA A 1 175 ? 15.586 -15.160 -35.728 1.00 92.06 175 ALA A N 1
ATOM 1349 C CA . ALA A 1 175 ? 15.736 -15.162 -37.182 1.00 92.06 175 ALA A CA 1
ATOM 1350 C C . ALA A 1 175 ? 17.036 -14.465 -37.624 1.00 92.06 175 ALA A C 1
ATOM 1352 O O . ALA A 1 175 ? 17.778 -15.031 -38.420 1.00 92.06 175 ALA A O 1
ATOM 1353 N N . LEU A 1 176 ? 17.385 -13.311 -37.036 1.00 88.44 176 LEU A N 1
ATOM 1354 C CA . LEU A 1 176 ? 18.665 -12.635 -37.310 1.00 88.44 176 LEU A CA 1
ATOM 1355 C C . LEU A 1 176 ? 19.884 -13.508 -36.979 1.00 88.44 176 LEU A C 1
ATOM 1357 O O . LEU A 1 176 ? 20.878 -13.476 -37.708 1.00 88.44 176 LEU A O 1
ATOM 1361 N N . LEU A 1 177 ? 19.814 -14.279 -35.887 1.00 86.38 177 LEU A N 1
ATOM 1362 C CA . LEU A 1 177 ? 20.862 -15.233 -35.519 1.00 86.38 177 LEU A CA 1
ATOM 1363 C C . LEU A 1 177 ? 20.978 -16.367 -36.543 1.00 86.38 177 LEU A C 1
ATOM 1365 O O . LEU A 1 177 ? 22.090 -16.719 -36.932 1.00 86.38 177 LEU A O 1
ATOM 1369 N N . ASP A 1 178 ? 19.848 -16.910 -36.999 1.00 90.94 178 ASP A N 1
ATOM 1370 C CA . ASP A 1 178 ? 19.812 -18.000 -37.982 1.00 90.94 178 ASP A CA 1
ATOM 1371 C C . ASP A 1 178 ? 20.285 -17.552 -39.372 1.00 90.94 178 ASP A C 1
ATOM 1373 O O . ASP A 1 178 ? 20.934 -18.316 -40.086 1.00 90.94 178 ASP A O 1
ATOM 1377 N N . GLU A 1 179 ? 20.017 -16.298 -39.735 1.00 90.88 179 GLU A N 1
ATOM 1378 C CA . GLU A 1 179 ? 20.485 -15.664 -40.971 1.00 90.88 179 GLU A CA 1
ATOM 1379 C C . GLU A 1 179 ? 21.957 -15.218 -40.903 1.00 90.88 179 GLU A C 1
ATOM 1381 O O . GLU A 1 179 ? 22.544 -14.844 -41.922 1.00 90.88 179 GLU A O 1
ATOM 1386 N N . GLY A 1 180 ? 22.581 -15.265 -39.720 1.00 85.19 180 GLY A N 1
ATOM 1387 C CA . GLY A 1 180 ? 23.974 -14.868 -39.521 1.00 85.19 180 GLY A CA 1
ATOM 1388 C C . GLY A 1 180 ? 24.218 -13.374 -39.745 1.00 85.19 180 GLY A C 1
ATOM 1389 O O . GLY A 1 180 ? 25.310 -12.983 -40.168 1.00 85.19 180 GLY A O 1
ATOM 1390 N N . VAL A 1 181 ? 23.208 -12.534 -39.492 1.00 83.50 181 VAL A N 1
ATOM 1391 C CA . VAL A 1 181 ? 23.315 -11.080 -39.657 1.00 83.50 181 VAL A CA 1
ATOM 1392 C C . VAL A 1 181 ? 24.331 -10.535 -38.647 1.00 83.50 181 VAL A C 1
ATOM 1394 O O . VAL A 1 181 ? 24.151 -10.745 -37.448 1.00 83.50 181 VAL A O 1
ATOM 1397 N N . PRO A 1 182 ? 25.391 -9.821 -39.071 1.00 81.44 182 PRO A N 1
ATOM 1398 C CA . PRO A 1 182 ? 26.369 -9.259 -38.142 1.00 81.44 182 PRO A CA 1
ATOM 1399 C C . PRO A 1 182 ? 25.740 -8.209 -37.218 1.00 81.44 182 PRO A C 1
ATOM 1401 O O . PRO A 1 182 ? 25.163 -7.226 -37.683 1.00 81.44 182 PRO A O 1
ATOM 1404 N N . HIS A 1 183 ? 25.879 -8.393 -35.908 1.00 81.62 183 HIS A N 1
ATOM 1405 C CA . HIS A 1 183 ? 25.382 -7.467 -34.890 1.00 81.62 183 HIS A CA 1
ATOM 1406 C C . HIS A 1 183 ? 26.179 -7.620 -33.587 1.00 81.62 183 HIS A C 1
ATOM 1408 O O . HIS A 1 183 ? 26.883 -8.612 -33.396 1.00 81.62 183 HIS A O 1
ATOM 1414 N N . LEU A 1 184 ? 26.052 -6.643 -32.688 1.00 83.69 184 LEU A N 1
ATOM 1415 C CA . LEU A 1 184 ? 26.586 -6.715 -31.328 1.00 83.69 184 LEU A CA 1
ATOM 1416 C C . LEU A 1 184 ? 25.433 -6.954 -30.351 1.00 83.69 184 LEU A C 1
ATOM 1418 O O . LEU A 1 184 ? 24.495 -6.158 -30.299 1.00 83.69 184 LEU A O 1
ATOM 1422 N N . LEU A 1 185 ? 25.516 -8.024 -29.561 1.00 88.50 185 LEU A N 1
ATOM 1423 C CA . LEU A 1 185 ? 24.564 -8.305 -28.490 1.00 88.50 185 LEU A CA 1
ATOM 1424 C C . LEU A 1 185 ? 25.163 -7.887 -27.143 1.00 88.50 185 LEU A C 1
ATOM 1426 O O . LEU A 1 185 ? 26.163 -8.454 -26.698 1.00 88.50 185 LEU A O 1
ATOM 1430 N N . LEU A 1 186 ? 24.533 -6.917 -26.486 1.00 88.81 186 LEU A N 1
ATOM 1431 C CA . LEU A 1 186 ? 24.896 -6.477 -25.145 1.00 88.81 186 LEU A CA 1
ATOM 1432 C C . LEU A 1 186 ? 23.889 -6.987 -24.124 1.00 88.81 186 LEU A C 1
ATOM 1434 O O . LEU A 1 186 ? 22.689 -6.729 -24.220 1.00 88.81 186 LEU A O 1
ATOM 1438 N N . ASP A 1 187 ? 24.400 -7.668 -23.111 1.00 88.62 187 ASP A N 1
ATOM 1439 C CA . ASP A 1 187 ? 23.628 -8.069 -21.950 1.00 88.62 187 ASP A CA 1
ATOM 1440 C C . ASP A 1 187 ? 23.892 -7.081 -20.817 1.00 88.62 187 ASP A C 1
ATOM 1442 O O . ASP A 1 187 ? 25.016 -6.993 -20.316 1.00 88.62 187 ASP A O 1
ATOM 1446 N N . VAL A 1 188 ? 22.872 -6.307 -20.439 1.00 89.62 188 VAL A N 1
ATOM 1447 C CA . VAL A 1 188 ? 23.026 -5.241 -19.438 1.00 89.62 188 VAL A CA 1
ATOM 1448 C C . VAL A 1 188 ? 22.614 -5.661 -18.029 1.00 89.62 188 VAL A C 1
ATOM 1450 O O . VAL A 1 188 ? 22.536 -4.812 -17.137 1.00 89.62 188 VAL A O 1
ATOM 1453 N N . ARG A 1 189 ? 22.360 -6.955 -17.812 1.00 89.00 189 ARG A N 1
ATOM 1454 C CA . ARG A 1 189 ? 22.090 -7.514 -16.483 1.00 89.00 189 ARG A CA 1
ATOM 1455 C C . ARG A 1 189 ? 23.340 -7.465 -15.603 1.00 89.00 189 ARG A C 1
ATOM 1457 O O . ARG A 1 189 ? 24.464 -7.327 -16.099 1.00 89.00 189 ARG A O 1
ATOM 1464 N N . GLU A 1 190 ? 23.158 -7.556 -14.289 1.00 88.31 190 GLU A N 1
ATOM 1465 C CA . GLU A 1 190 ? 24.291 -7.611 -13.361 1.00 88.31 190 GLU A CA 1
ATOM 1466 C C . GLU A 1 190 ? 25.066 -8.936 -13.528 1.00 88.31 190 GLU A C 1
ATOM 1468 O O . GLU A 1 190 ? 24.471 -9.945 -13.918 1.00 88.31 190 GLU A O 1
ATOM 1473 N N . PRO A 1 191 ? 26.379 -8.987 -13.217 1.00 90.62 191 PRO A N 1
ATOM 1474 C CA . PRO A 1 191 ? 27.217 -10.155 -13.523 1.00 90.62 191 PRO A CA 1
ATOM 1475 C C . PRO A 1 191 ? 26.684 -11.474 -12.948 1.00 90.62 191 PRO A C 1
ATOM 1477 O O . PRO A 1 191 ? 26.701 -12.499 -13.619 1.00 90.62 191 PRO A O 1
ATOM 1480 N N . VAL A 1 192 ? 26.108 -11.434 -11.741 1.00 88.00 192 VAL A N 1
ATOM 1481 C CA . VAL A 1 192 ? 25.473 -12.604 -11.108 1.00 88.00 192 VAL A CA 1
ATOM 1482 C C . VAL A 1 192 ? 24.330 -13.180 -11.952 1.00 88.00 192 VAL A C 1
ATOM 1484 O O . VAL A 1 192 ? 24.171 -14.394 -12.012 1.00 88.00 192 VAL A O 1
ATOM 1487 N N . GLU A 1 193 ? 23.524 -12.339 -12.601 1.00 87.00 193 GLU A N 1
ATOM 1488 C CA . GLU A 1 193 ? 22.403 -12.782 -13.440 1.00 87.00 193 GLU A CA 1
ATOM 1489 C C . GLU A 1 193 ? 22.893 -13.348 -14.780 1.00 87.00 193 GLU A C 1
ATOM 1491 O O . GLU A 1 193 ? 22.309 -14.295 -15.311 1.00 87.00 193 GLU A O 1
ATOM 1496 N N . TYR A 1 194 ? 23.977 -12.777 -15.311 1.00 89.00 194 TYR A N 1
ATOM 1497 C CA . TYR A 1 194 ? 24.640 -13.218 -16.536 1.00 89.00 194 TYR A CA 1
ATOM 1498 C C . TYR A 1 194 ? 25.326 -14.585 -16.379 1.00 89.00 194 TYR A C 1
ATOM 1500 O O . TYR A 1 194 ? 25.252 -15.436 -17.272 1.00 89.00 194 TYR A O 1
ATOM 1508 N N . ASP A 1 195 ? 25.960 -14.811 -15.226 1.00 91.00 195 ASP A N 1
ATOM 1509 C CA . ASP A 1 195 ? 26.675 -16.049 -14.903 1.00 91.00 195 ASP A CA 1
ATOM 1510 C C . ASP A 1 195 ? 25.731 -17.249 -14.733 1.00 91.00 195 ASP A C 1
ATOM 1512 O O . ASP A 1 195 ? 26.130 -18.388 -14.972 1.00 91.00 195 ASP A O 1
ATOM 1516 N N . ILE A 1 196 ? 24.467 -17.011 -14.358 1.00 90.38 196 ILE A N 1
ATOM 1517 C CA . ILE A 1 196 ? 23.441 -18.062 -14.290 1.00 90.38 196 ILE A CA 1
ATOM 1518 C C . ILE A 1 196 ? 23.127 -18.589 -15.695 1.00 90.38 196 ILE A C 1
ATOM 1520 O O . ILE A 1 196 ? 23.088 -19.802 -15.912 1.00 90.38 196 ILE A O 1
ATOM 1524 N N . CYS A 1 197 ? 22.868 -17.685 -16.643 1.00 88.81 197 CYS A N 1
ATOM 1525 C CA . CYS A 1 197 ? 22.645 -18.007 -18.048 1.00 88.81 197 CYS A CA 1
ATOM 1526 C C . CYS A 1 197 ? 22.729 -16.753 -18.925 1.00 88.81 197 CYS A C 1
ATOM 1528 O O . CYS A 1 197 ? 22.338 -15.662 -18.510 1.00 88.81 197 CYS A O 1
ATOM 1530 N N . HIS A 1 198 ? 23.164 -16.919 -20.173 1.00 91.81 198 HIS A N 1
ATOM 1531 C CA . HIS A 1 198 ? 23.205 -15.858 -21.179 1.00 91.81 198 HIS A CA 1
ATOM 1532 C C . HIS A 1 198 ? 23.135 -16.440 -22.594 1.00 91.81 198 HIS A C 1
ATOM 1534 O O . HIS A 1 198 ? 23.308 -17.646 -22.796 1.00 91.81 198 HIS A O 1
ATOM 1540 N N . LEU A 1 199 ? 22.848 -15.586 -23.577 1.00 88.75 199 LEU A N 1
ATOM 1541 C CA . LEU A 1 199 ? 22.850 -15.995 -24.979 1.00 88.75 199 LEU A CA 1
ATOM 1542 C C . LEU A 1 199 ? 24.292 -16.160 -25.483 1.00 88.75 199 LEU A C 1
ATOM 1544 O O . LEU A 1 199 ? 25.162 -15.371 -25.123 1.00 88.75 199 LEU A O 1
ATOM 1548 N N . PRO A 1 200 ? 24.578 -17.149 -26.344 1.00 83.94 200 PRO A N 1
ATOM 1549 C CA . PRO A 1 200 ? 25.896 -17.268 -26.956 1.00 83.94 200 PRO A CA 1
ATOM 1550 C C . PRO A 1 200 ? 26.296 -15.965 -27.661 1.00 83.94 200 PRO A C 1
ATOM 1552 O O . PRO A 1 200 ? 25.475 -15.353 -28.339 1.00 83.94 200 PRO A O 1
ATOM 1555 N N . HIS A 1 201 ? 27.561 -15.564 -27.521 1.00 82.81 201 HIS A N 1
ATOM 1556 C CA . HIS A 1 201 ? 28.124 -14.348 -28.129 1.00 82.81 201 HIS A CA 1
ATOM 1557 C C . HIS A 1 201 ? 27.567 -13.011 -27.598 1.00 82.81 201 HIS A C 1
ATOM 1559 O O . HIS A 1 201 ? 27.871 -11.964 -28.169 1.00 82.81 201 HIS A O 1
ATOM 1565 N N . SER A 1 202 ? 26.810 -13.010 -26.493 1.00 89.81 202 SER A N 1
ATOM 1566 C CA . SER A 1 202 ? 26.520 -11.775 -25.760 1.00 89.81 202 SER A CA 1
ATOM 1567 C C . SER A 1 202 ? 27.754 -11.256 -25.024 1.00 89.81 202 SER A C 1
ATOM 1569 O O . SER A 1 202 ? 28.555 -12.036 -24.510 1.00 89.81 202 SER A O 1
ATOM 1571 N N . HIS A 1 203 ? 27.871 -9.937 -24.902 1.00 88.56 203 HIS A N 1
ATOM 1572 C CA . HIS A 1 203 ? 28.855 -9.289 -24.042 1.00 88.56 203 HIS A CA 1
ATOM 1573 C C . HIS A 1 203 ? 28.157 -8.669 -22.832 1.00 88.56 203 HIS A C 1
ATOM 1575 O O . HIS A 1 203 ? 27.268 -7.832 -22.995 1.00 88.56 203 HIS A O 1
ATOM 1581 N N . ASN A 1 204 ? 28.561 -9.057 -21.619 1.00 90.94 204 ASN A N 1
ATOM 1582 C CA . ASN A 1 204 ? 28.006 -8.469 -20.406 1.00 90.94 204 ASN A CA 1
ATOM 1583 C C . ASN A 1 204 ? 28.612 -7.088 -20.140 1.00 90.94 204 ASN A C 1
ATOM 1585 O O . ASN A 1 204 ? 29.812 -6.970 -19.891 1.00 90.94 204 ASN A O 1
ATOM 1589 N N . ILE A 1 205 ? 27.777 -6.051 -20.172 1.00 89.00 205 ILE A N 1
ATOM 1590 C CA . ILE A 1 205 ? 28.131 -4.705 -19.717 1.00 89.00 205 ILE A CA 1
ATOM 1591 C C . ILE A 1 205 ? 26.985 -4.222 -18.824 1.00 89.00 205 ILE A C 1
ATOM 1593 O O . ILE A 1 205 ? 25.998 -3.693 -19.342 1.00 89.00 205 ILE A O 1
ATOM 1597 N N . PRO A 1 206 ? 27.091 -4.391 -17.492 1.00 88.25 206 PRO A N 1
ATOM 1598 C CA . PRO A 1 206 ? 26.000 -4.093 -16.576 1.00 88.25 206 PRO A CA 1
ATOM 1599 C C . PRO A 1 206 ? 25.475 -2.668 -16.731 1.00 88.25 206 PRO A C 1
ATOM 1601 O O . PRO A 1 206 ? 26.235 -1.700 -16.867 1.00 88.25 206 PRO A O 1
ATOM 1604 N N . LEU A 1 207 ? 24.155 -2.521 -16.647 1.00 83.50 207 LEU A N 1
ATOM 1605 C CA . LEU A 1 207 ? 23.481 -1.237 -16.798 1.00 83.50 207 LEU A CA 1
ATOM 1606 C C . LEU A 1 207 ? 24.003 -0.197 -15.790 1.00 83.50 207 LEU A C 1
ATOM 1608 O O . LEU A 1 207 ? 24.136 0.985 -16.117 1.00 83.50 207 LEU A O 1
ATOM 1612 N N . SER A 1 208 ? 24.353 -0.641 -14.581 1.00 79.94 208 SER A N 1
ATOM 1613 C CA . SER A 1 208 ? 24.951 0.188 -13.531 1.00 79.94 208 SER A CA 1
ATOM 1614 C C . SER A 1 208 ? 26.313 0.785 -13.919 1.00 79.94 208 SER A C 1
ATOM 1616 O O . SER A 1 208 ? 26.663 1.868 -13.438 1.00 79.94 208 SER A O 1
ATOM 1618 N N . GLN A 1 209 ? 27.067 0.124 -14.803 1.00 82.06 209 GLN A N 1
ATOM 1619 C CA . GLN A 1 209 ? 28.342 0.601 -15.344 1.00 82.06 209 GLN A CA 1
ATOM 1620 C C . GLN A 1 209 ? 28.134 1.515 -16.555 1.00 82.06 209 GLN A C 1
ATOM 1622 O O . GLN A 1 209 ? 28.733 2.592 -16.614 1.00 82.06 209 GLN A O 1
ATOM 1627 N N . LEU A 1 210 ? 27.235 1.141 -17.475 1.00 77.19 210 LEU A N 1
ATOM 1628 C CA . LEU A 1 210 ? 26.893 1.945 -18.660 1.00 77.19 210 LEU A CA 1
ATOM 1629 C C . LEU A 1 210 ? 26.441 3.357 -18.289 1.00 77.19 210 LEU A C 1
ATOM 1631 O O . LEU A 1 210 ? 26.842 4.335 -18.910 1.00 77.19 210 LEU A O 1
ATOM 1635 N N . GLN A 1 211 ? 25.648 3.482 -17.229 1.00 69.44 211 GLN A N 1
ATOM 1636 C CA . GLN A 1 211 ? 25.148 4.780 -16.777 1.00 69.44 211 GLN A CA 1
ATOM 1637 C C . GLN A 1 211 ? 26.227 5.684 -16.171 1.00 69.44 211 GLN A C 1
ATOM 1639 O O . GLN A 1 211 ? 26.022 6.893 -16.076 1.00 69.44 211 GLN A O 1
ATOM 1644 N N . LYS A 1 212 ? 27.363 5.119 -15.747 1.00 71.94 212 LYS A N 1
ATOM 1645 C CA . LYS A 1 212 ? 28.471 5.864 -15.133 1.00 71.94 212 LYS A CA 1
ATOM 1646 C C . LYS A 1 212 ? 29.530 6.296 -16.146 1.00 71.94 212 LYS A C 1
ATOM 1648 O O . LYS A 1 212 ? 30.286 7.216 -15.850 1.00 71.94 212 LYS A O 1
ATOM 1653 N N . SER A 1 213 ? 29.584 5.669 -17.322 1.00 65.94 213 SER A N 1
ATOM 1654 C CA . SER A 1 213 ? 30.631 5.909 -18.317 1.00 65.94 213 SER A CA 1
ATOM 1655 C C . SER A 1 213 ? 30.076 6.543 -19.593 1.00 65.94 213 SER A C 1
ATOM 1657 O O . SER A 1 213 ? 29.485 5.872 -20.439 1.00 65.94 213 SER A O 1
ATOM 1659 N N . LYS A 1 214 ? 30.307 7.853 -19.760 1.00 58.75 214 LYS A N 1
ATOM 1660 C CA . LYS A 1 214 ? 29.960 8.582 -20.995 1.00 58.75 214 LYS A CA 1
ATOM 1661 C C . LYS A 1 214 ? 30.747 8.083 -22.216 1.00 58.75 214 LYS A C 1
ATOM 1663 O O . LYS A 1 214 ? 30.250 8.194 -23.332 1.00 58.75 214 LYS A O 1
ATOM 1668 N N . ASP A 1 215 ? 31.924 7.500 -21.995 1.00 58.56 215 ASP A N 1
ATOM 1669 C CA . ASP A 1 215 ? 32.829 7.033 -23.051 1.00 58.56 215 ASP A CA 1
ATOM 1670 C C . ASP A 1 215 ? 32.372 5.714 -23.691 1.00 58.56 215 ASP A C 1
ATOM 1672 O O . ASP A 1 215 ? 32.631 5.463 -24.863 1.00 58.56 215 ASP A O 1
ATOM 1676 N N . ILE A 1 216 ? 31.638 4.868 -22.960 1.00 61.94 216 ILE A N 1
ATOM 1677 C CA . ILE A 1 216 ? 31.083 3.635 -23.543 1.00 61.94 216 ILE A CA 1
ATOM 1678 C C . ILE A 1 216 ? 29.924 3.980 -24.485 1.00 61.94 216 ILE A C 1
ATOM 1680 O O . ILE A 1 216 ? 29.816 3.416 -25.568 1.00 61.94 216 ILE A O 1
ATOM 1684 N N . LEU A 1 217 ? 29.095 4.966 -24.128 1.00 59.50 217 LEU A N 1
ATOM 1685 C CA . LEU A 1 217 ? 27.983 5.417 -24.972 1.00 59.50 217 LEU A CA 1
ATOM 1686 C C . LEU A 1 217 ? 28.453 6.037 -26.298 1.00 59.50 217 LEU A C 1
ATOM 1688 O O . LEU A 1 217 ? 27.752 5.921 -27.301 1.00 59.50 217 LEU A O 1
ATOM 1692 N N . SER A 1 218 ? 29.628 6.673 -26.339 1.00 55.31 218 SER A N 1
ATOM 1693 C CA . SER A 1 218 ? 30.197 7.193 -27.591 1.00 55.31 218 SER A CA 1
ATOM 1694 C C . SER A 1 218 ? 30.739 6.079 -28.496 1.00 55.31 218 SER A C 1
ATOM 1696 O O . SER A 1 218 ? 30.567 6.165 -29.710 1.00 55.31 218 SER A O 1
ATOM 1698 N N . LEU A 1 219 ? 31.292 5.003 -27.923 1.00 56.81 219 LEU A N 1
ATOM 1699 C CA . LEU A 1 219 ? 31.738 3.800 -28.644 1.00 56.81 219 LEU A CA 1
ATOM 1700 C C . LEU A 1 219 ? 30.574 2.960 -29.201 1.00 56.81 219 LEU A C 1
ATOM 1702 O O . LEU A 1 219 ? 30.697 2.335 -30.251 1.00 56.81 219 LEU A O 1
ATOM 1706 N N . LEU A 1 220 ? 29.414 2.971 -28.544 1.00 59.38 220 LEU A N 1
ATOM 1707 C CA . LEU A 1 220 ? 28.201 2.337 -29.078 1.00 59.38 220 LEU A CA 1
ATOM 1708 C C . LEU A 1 220 ? 27.600 3.115 -30.262 1.00 59.38 220 LEU A C 1
ATOM 1710 O O . LEU A 1 220 ? 26.843 2.561 -31.048 1.00 59.38 220 LEU A O 1
ATOM 1714 N N . ASN A 1 221 ? 27.964 4.385 -30.440 1.00 53.50 221 ASN A N 1
ATOM 1715 C CA . ASN A 1 221 ? 27.532 5.182 -31.590 1.00 53.50 221 ASN A CA 1
ATOM 1716 C C . ASN A 1 221 ? 28.506 5.117 -32.778 1.00 53.50 221 ASN A C 1
ATOM 1718 O O . ASN A 1 221 ? 28.214 5.683 -33.834 1.00 53.50 221 ASN A O 1
ATOM 1722 N N . THR A 1 222 ? 29.659 4.452 -32.640 1.00 50.66 222 THR A N 1
ATOM 1723 C CA . THR A 1 222 ? 30.575 4.245 -33.767 1.00 50.66 222 THR A CA 1
ATOM 1724 C C . THR A 1 222 ? 30.083 3.104 -34.663 1.00 50.66 222 THR A C 1
ATOM 1726 O O . THR A 1 222 ? 29.843 2.005 -34.162 1.00 50.66 222 THR A O 1
ATOM 1729 N N . PRO A 1 223 ? 29.946 3.320 -35.986 1.00 51.88 223 PRO A N 1
ATOM 1730 C CA . PRO A 1 223 ? 29.627 2.247 -36.919 1.00 51.88 223 PRO A CA 1
ATOM 1731 C C . PRO A 1 223 ? 30.680 1.144 -36.819 1.00 51.88 223 PRO A C 1
ATOM 1733 O O . PRO A 1 223 ? 31.876 1.435 -36.819 1.00 51.88 223 PRO A O 1
ATOM 1736 N N . LEU A 1 224 ? 30.244 -0.115 -36.771 1.00 53.53 224 LEU A N 1
ATOM 1737 C CA . LEU A 1 224 ? 31.141 -1.264 -36.878 1.00 53.53 224 LEU A CA 1
ATOM 1738 C C . LEU A 1 224 ? 31.738 -1.282 -38.293 1.00 53.53 224 LEU A C 1
ATOM 1740 O O . LEU A 1 224 ? 31.129 -1.783 -39.236 1.00 53.53 224 LEU A O 1
ATOM 1744 N N . SER A 1 225 ? 32.903 -0.664 -38.464 1.00 44.25 225 SER A N 1
ATOM 1745 C CA . SER A 1 225 ? 33.673 -0.703 -39.702 1.00 44.25 225 SER A CA 1
ATOM 1746 C C . SER A 1 225 ? 34.663 -1.856 -39.633 1.00 44.25 225 SER A C 1
ATOM 1748 O O . SER A 1 225 ? 35.654 -1.767 -38.912 1.00 44.25 225 SER A O 1
ATOM 1750 N N . ASP A 1 226 ? 34.389 -2.915 -40.391 1.00 45.00 226 ASP A N 1
ATOM 1751 C CA . ASP A 1 226 ? 35.357 -3.968 -40.674 1.00 45.00 226 ASP A CA 1
ATOM 1752 C C . ASP A 1 226 ? 35.672 -3.956 -42.175 1.00 45.00 226 ASP A C 1
ATOM 1754 O O . ASP A 1 226 ? 34.775 -3.867 -43.024 1.00 45.00 226 ASP A O 1
ATOM 1758 N N . ASP A 1 227 ? 36.960 -4.004 -42.502 1.00 45.62 227 ASP A N 1
ATOM 1759 C CA . ASP A 1 227 ? 37.551 -3.543 -43.767 1.00 45.62 227 ASP A CA 1
ATOM 1760 C C . ASP A 1 227 ? 37.276 -4.454 -44.985 1.00 45.62 227 ASP A C 1
ATOM 1762 O O . ASP A 1 227 ? 38.008 -4.426 -45.970 1.00 45.62 227 ASP A O 1
ATOM 1766 N N . ASN A 1 228 ? 36.223 -5.282 -44.965 1.00 41.56 228 ASN A N 1
ATOM 1767 C CA . ASN A 1 228 ? 35.827 -6.073 -46.141 1.00 41.56 228 ASN A CA 1
ATOM 1768 C C . ASN A 1 228 ? 34.360 -6.532 -46.222 1.00 41.56 228 ASN A C 1
ATOM 1770 O O . ASN A 1 228 ? 34.008 -7.274 -47.141 1.00 41.56 228 ASN A O 1
ATOM 1774 N N . LYS A 1 229 ? 33.463 -6.083 -45.336 1.00 41.94 229 LYS A N 1
ATOM 1775 C CA . LYS A 1 229 ? 32.012 -6.277 -45.505 1.00 41.94 229 LYS A CA 1
ATOM 1776 C C . LYS A 1 229 ? 31.279 -5.056 -44.964 1.00 41.94 229 LYS A C 1
ATOM 1778 O O . LYS A 1 229 ? 31.225 -4.848 -43.760 1.00 41.94 229 LYS A O 1
ATOM 1783 N N . ARG A 1 230 ? 30.691 -4.246 -45.852 1.00 37.59 230 ARG A N 1
ATOM 1784 C CA . ARG A 1 230 ? 29.752 -3.180 -45.463 1.00 37.59 230 ARG A CA 1
ATOM 1785 C C . ARG A 1 230 ? 28.493 -3.821 -44.868 1.00 37.59 230 ARG A C 1
ATOM 1787 O O . ARG A 1 230 ? 27.540 -4.079 -45.593 1.00 37.59 230 ARG A O 1
ATOM 1794 N N . GLY A 1 231 ? 28.513 -4.111 -43.573 1.00 40.69 231 GLY A N 1
ATOM 1795 C CA . GLY A 1 231 ? 27.335 -4.447 -42.783 1.00 40.69 231 GLY A CA 1
ATOM 1796 C C . GLY A 1 231 ? 27.043 -3.302 -41.824 1.00 40.69 231 GLY A C 1
ATOM 1797 O O . GLY A 1 231 ? 27.904 -2.913 -41.043 1.00 40.69 231 GLY A O 1
ATOM 1798 N N . THR A 1 232 ? 25.841 -2.740 -41.878 1.00 45.56 232 THR A N 1
ATOM 1799 C CA . THR A 1 232 ? 25.318 -1.876 -40.816 1.00 45.56 232 THR A CA 1
ATOM 1800 C C . THR A 1 232 ? 25.047 -2.750 -39.594 1.00 45.56 232 THR A C 1
ATOM 1802 O O . THR A 1 232 ? 23.965 -3.315 -39.472 1.00 45.56 232 THR A O 1
ATOM 1805 N N . GLY A 1 233 ? 26.045 -2.950 -38.734 1.00 51.88 233 GLY A N 1
ATOM 1806 C CA . GLY A 1 233 ? 25.850 -3.712 -37.504 1.00 51.88 233 GLY A CA 1
ATOM 1807 C C . GLY A 1 233 ? 24.955 -2.938 -36.536 1.00 51.88 233 GLY A C 1
ATOM 1808 O O . GLY A 1 233 ? 25.233 -1.780 -36.227 1.00 51.88 233 GLY A O 1
ATOM 1809 N N . CYS A 1 234 ? 23.873 -3.560 -36.075 1.00 61.56 234 CYS A N 1
ATOM 1810 C CA . CYS A 1 234 ? 23.009 -3.001 -35.037 1.00 61.56 234 CYS A CA 1
ATOM 1811 C C . CYS A 1 234 ? 23.477 -3.458 -33.650 1.00 61.56 234 CYS A C 1
ATOM 1813 O O . CYS A 1 234 ? 24.007 -4.560 -33.493 1.00 61.56 234 CYS A O 1
ATOM 1815 N N . ILE A 1 235 ? 23.262 -2.615 -32.641 1.00 67.38 235 ILE A N 1
ATOM 1816 C CA . ILE A 1 235 ? 23.460 -2.976 -31.236 1.00 67.38 235 ILE A CA 1
ATOM 1817 C C . ILE A 1 235 ? 22.111 -3.393 -30.679 1.00 67.38 235 ILE A C 1
ATOM 1819 O O . ILE A 1 235 ? 21.139 -2.642 -30.766 1.00 67.38 235 ILE A O 1
ATOM 1823 N N . ILE A 1 236 ? 22.060 -4.590 -30.111 1.00 69.38 236 ILE A N 1
ATOM 1824 C CA . ILE A 1 236 ? 20.861 -5.147 -29.498 1.00 69.38 236 ILE A CA 1
ATOM 1825 C C . ILE A 1 236 ? 21.147 -5.290 -28.009 1.00 69.38 236 ILE A C 1
ATOM 1827 O O . ILE A 1 236 ? 22.096 -5.965 -27.618 1.00 69.38 236 ILE A O 1
ATOM 1831 N N . CYS A 1 237 ? 20.342 -4.627 -27.182 1.00 72.69 237 CYS A N 1
ATOM 1832 C CA . CYS A 1 237 ? 20.469 -4.675 -25.730 1.00 72.69 237 CYS A CA 1
ATOM 1833 C C . CYS A 1 237 ? 19.393 -5.588 -25.139 1.00 72.69 237 CYS A C 1
ATOM 1835 O O . CYS A 1 237 ? 18.202 -5.358 -25.356 1.00 72.69 237 CYS A O 1
ATOM 1837 N N . LEU A 1 238 ? 19.802 -6.582 -24.351 1.00 66.38 238 LEU A N 1
ATOM 1838 C CA . LEU A 1 238 ? 18.891 -7.382 -23.533 1.00 66.38 238 LEU A CA 1
ATOM 1839 C C . LEU A 1 238 ? 18.580 -6.615 -22.252 1.00 66.38 238 LEU A C 1
ATOM 1841 O O . LEU A 1 238 ? 19.427 -6.506 -21.368 1.00 66.38 238 LEU A O 1
ATOM 1845 N N . LEU A 1 239 ? 17.374 -6.060 -22.180 1.00 61.03 239 LEU A N 1
ATOM 1846 C CA . LEU A 1 239 ? 16.848 -5.432 -20.972 1.00 61.03 239 LEU A CA 1
ATOM 1847 C C . LEU A 1 239 ? 16.129 -6.487 -20.125 1.00 61.03 239 LEU A C 1
ATOM 1849 O O . LEU A 1 239 ? 15.491 -7.387 -20.676 1.00 61.03 239 LEU A O 1
ATOM 1853 N N . SER A 1 240 ? 16.261 -6.369 -18.804 1.00 46.22 240 SER A N 1
ATOM 1854 C CA . SER A 1 240 ? 15.484 -7.137 -17.829 1.00 46.22 240 SER A CA 1
ATOM 1855 C C . SER A 1 240 ? 14.009 -6.744 -17.802 1.00 46.22 240 SER A C 1
ATOM 1857 O O . SER A 1 240 ? 13.679 -5.572 -18.109 1.00 46.22 240 SER A O 1
#

pLDDT: mean 84.79, std 15.2, range [37.59, 98.31]

Radius of gyration: 24.51 Å; chains: 1; bounding box: 55×38×66 Å

Sequence (240 aa):
IIKDYDVILDASDNVATRYLLNDSCVLLKKPLVSGSALRFEGQLTVYNYKGGPCYRCLFPCPPPPHCVTNCSEGGVVGVVPGVIGSLQALEAMKIITDIGDPMISKLLLFDGFSGTFRHIKLRERNPE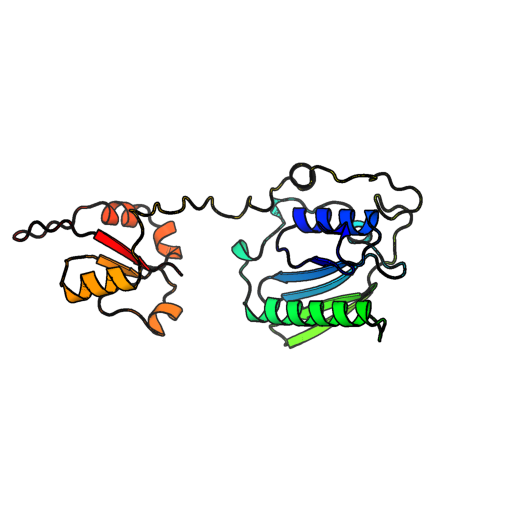CSICGDDPTIKELIDYEQFCGSKPNDKERQKELLTENQRISCADYKALLDEGVPHLLLDVREPVEYDICHLPHSHNIPLSQLQKSKDILSLLNTPLSDDNKRGTGCIICLLS

Organism: Amphimedon queenslandica (NCBI:txid400682)

Secondary structure (DSSP, 8-state):
-GGG-SSEEE--SSHHHHHHHHHHHHHTT--EEEEEEEBTEEEEEEESSTTPPPHHHH-SSPPPGGG---HHHH-B-THHHHHHHHHHHHHHHHHHTT-S--SBTEEEEEETTTTEEEEEEPPPPPTT-TTTSSS-S--S---HHHHHTS-TTTTS----PPPGGG---HHHHHHHHHTT--EEEEE-S-HHHHHH---TTEEE--HHHHTT-HHHHHHHTS----TT----PEEEEE--